Protein AF-A0A2V9W445-F1 (afdb_monomer)

Solvent-accessible surface area (backbone atoms only — not comparable to full-atom values): 14608 Å² total; per-residue (Å²): 136,84,85,83,54,73,77,79,64,72,64,87,77,70,96,71,78,57,80,87,70,54,84,76,67,83,60,53,68,67,52,54,54,48,39,56,50,40,59,76,66,44,42,48,64,52,43,38,64,71,45,45,88,70,55,69,93,84,70,80,79,91,68,85,51,52,40,39,53,54,45,48,50,49,51,17,61,78,71,69,37,89,44,54,58,53,35,26,50,52,42,68,74,27,71,52,49,25,55,59,41,70,49,59,92,91,53,83,71,64,49,35,65,54,55,53,49,53,58,70,59,50,56,70,66,59,54,49,50,54,52,51,49,54,51,47,55,35,41,78,69,60,70,49,72,93,82,67,89,78,72,79,72,80,68,93,67,73,98,72,72,101,78,72,88,77,89,79,94,74,90,71,56,73,67,57,52,56,50,53,54,62,74,65,66,75,72,81,80,78,72,85,54,76,69,60,58,56,58,48,69,76,64,77,67,80,82,82,82,81,83,87,85,88,90,84,92,83,82,85,88,134

pLDDT: mean 70.12, std 24.17, range [28.27, 97.38]

Sequence (222 aa):
MAMGTRKQREKQEDLWIAHVELASAPGHPFYQRLNELLEGERFDEFVETRCAKFYAEKNGRPSLTPGIYFRALLIGYFEGIGAERGIAWRLADSLALRHFVGIALDEYTPDHTTISRTRRLIDLDTHREVFGWVLGVLADRGLLKGQRIAIDATTLEANAAMRSIVRRDTGESYEEFLRWRKHRGLRRQRGKTWRGWIASARSGRRIRSGRAQRMAMRGSRR

Radius of gyration: 25.75 Å; Cα contacts (8 Å, |Δi|>4): 98; chains: 1; bounding box: 49×74×65 Å

Structure (mmCIF, N/CA/C/O backbone):
data_AF-A0A2V9W445-F1
#
_entry.id   AF-A0A2V9W445-F1
#
loop_
_atom_site.group_PDB
_atom_site.id
_atom_site.type_symbol
_atom_site.label_atom_id
_atom_site.label_alt_id
_atom_site.label_comp_id
_atom_site.label_asym_id
_atom_site.label_entity_id
_atom_site.label_seq_id
_atom_site.pdbx_PDB_ins_code
_atom_site.Cartn_x
_atom_site.Cartn_y
_atom_site.Cartn_z
_atom_site.occupancy
_atom_site.B_iso_or_equiv
_atom_site.auth_seq_id
_atom_site.auth_comp_id
_atom_site.auth_asym_id
_atom_site.auth_atom_id
_atom_site.pdbx_PDB_model_num
ATOM 1 N N . MET A 1 1 ? -30.844 10.095 25.790 1.00 53.06 1 MET A N 1
ATOM 2 C CA . MET A 1 1 ? -29.447 9.605 25.771 1.00 53.06 1 MET A CA 1
ATOM 3 C C . MET A 1 1 ? -28.648 10.378 26.809 1.00 53.06 1 MET A C 1
ATOM 5 O O . MET A 1 1 ? -28.786 11.593 26.846 1.00 53.06 1 MET A O 1
ATOM 9 N N . ALA A 1 2 ? -27.879 9.700 27.665 1.00 70.31 2 ALA A N 1
ATOM 10 C CA . ALA A 1 2 ? -27.009 10.354 28.646 1.00 70.31 2 ALA A CA 1
ATOM 11 C C . ALA A 1 2 ? -25.659 10.725 28.007 1.00 70.31 2 ALA A C 1
ATOM 13 O O . ALA A 1 2 ? -25.134 9.973 27.185 1.00 70.31 2 ALA A O 1
ATOM 14 N N . MET A 1 3 ? -25.101 11.880 28.373 1.00 75.94 3 MET A N 1
ATOM 15 C CA . MET A 1 3 ? -23.798 12.331 27.880 1.00 75.94 3 MET A CA 1
ATOM 16 C C . MET A 1 3 ? -22.680 11.590 28.626 1.00 75.94 3 MET A C 1
ATOM 18 O O . MET A 1 3 ? -22.533 11.751 29.835 1.00 75.94 3 MET A O 1
ATOM 22 N N . GLY A 1 4 ? -21.891 10.781 27.916 1.00 82.38 4 GLY A N 1
ATOM 23 C CA . GLY A 1 4 ? -20.693 10.160 28.485 1.00 82.38 4 GLY A CA 1
ATOM 24 C C . GLY A 1 4 ? -19.599 11.203 28.721 1.00 82.38 4 GLY A C 1
ATOM 25 O O . GLY A 1 4 ? -19.316 12.013 27.840 1.00 82.38 4 GLY A O 1
ATOM 26 N N . THR A 1 5 ? -18.973 11.192 29.897 1.00 84.81 5 THR A N 1
ATOM 27 C CA . THR A 1 5 ? -17.867 12.109 30.228 1.00 84.81 5 THR A CA 1
ATOM 28 C C . THR A 1 5 ? -16.507 11.438 30.017 1.00 84.81 5 THR A C 1
ATOM 30 O O . THR A 1 5 ? -16.387 10.217 30.102 1.00 84.81 5 THR A O 1
ATOM 33 N N . ARG A 1 6 ? -15.449 12.223 29.765 1.00 80.19 6 ARG A N 1
ATOM 34 C CA . ARG A 1 6 ? -14.083 11.689 29.585 1.00 80.19 6 ARG A CA 1
ATOM 35 C C . ARG A 1 6 ? -13.595 10.912 30.814 1.00 80.19 6 ARG A C 1
ATOM 37 O O . ARG A 1 6 ? -13.049 9.830 30.651 1.00 80.19 6 ARG A O 1
ATOM 44 N N . LYS A 1 7 ? -13.900 11.405 32.022 1.00 79.12 7 LYS A N 1
ATOM 45 C CA . LYS A 1 7 ? -13.592 10.722 33.292 1.00 79.12 7 LYS A CA 1
ATOM 46 C C . LYS A 1 7 ? -14.231 9.335 33.403 1.00 79.12 7 LYS A C 1
ATOM 48 O O . LYS A 1 7 ? -13.622 8.430 33.944 1.00 79.12 7 LYS A O 1
ATOM 53 N N . GLN A 1 8 ? -15.434 9.139 32.861 1.00 74.00 8 GLN A N 1
ATOM 54 C CA . GLN A 1 8 ? -16.092 7.824 32.857 1.00 74.00 8 GLN A CA 1
ATOM 55 C C . GLN A 1 8 ? -15.440 6.821 31.888 1.00 74.00 8 GLN A C 1
ATOM 57 O O . GLN A 1 8 ? -15.750 5.633 31.947 1.00 74.00 8 GLN A O 1
ATOM 62 N N . ARG A 1 9 ? -14.576 7.286 30.975 1.00 70.81 9 ARG A N 1
ATOM 63 C CA . ARG A 1 9 ? -13.861 6.451 29.999 1.00 70.81 9 ARG A CA 1
ATOM 64 C C . ARG A 1 9 ? -12.414 6.146 30.385 1.00 70.81 9 ARG A C 1
ATOM 66 O O . ARG A 1 9 ? -11.801 5.327 29.711 1.00 70.81 9 ARG A O 1
ATOM 73 N N . GLU A 1 10 ? -11.880 6.762 31.438 1.00 73.69 10 GLU A N 1
ATOM 74 C CA . GLU A 1 10 ? -10.575 6.409 32.011 1.00 73.69 10 GLU A CA 1
ATOM 75 C C . GLU A 1 10 ? -10.713 5.067 32.747 1.00 73.69 10 GLU A C 1
ATOM 77 O O . GLU A 1 10 ? -10.940 5.011 33.952 1.00 73.69 10 GLU A O 1
ATOM 82 N N . LYS A 1 11 ? -10.675 3.968 31.987 1.00 69.44 11 LYS A N 1
ATOM 83 C CA . LYS A 1 11 ? -10.581 2.606 32.517 1.00 69.44 11 LYS A CA 1
ATOM 84 C C . LYS A 1 11 ? -9.116 2.188 32.550 1.00 69.44 11 LYS A C 1
ATOM 86 O O . LYS A 1 11 ? -8.345 2.588 31.682 1.00 69.44 11 LYS A O 1
ATOM 91 N N . GLN A 1 12 ? -8.754 1.385 33.545 1.00 66.88 12 GLN A N 1
ATOM 92 C CA . GLN A 1 12 ? -7.477 0.681 33.546 1.00 66.88 12 GLN A CA 1
ATOM 93 C C . GLN A 1 12 ? -7.422 -0.213 32.301 1.00 66.88 12 GLN A C 1
ATOM 95 O O . GLN A 1 12 ? -8.376 -0.945 32.042 1.00 66.88 12 GLN A O 1
ATOM 100 N N . GLU A 1 13 ? -6.363 -0.084 31.505 1.00 71.12 13 GLU A N 1
ATOM 101 C CA . GLU A 1 13 ? -6.184 -0.892 30.300 1.00 71.12 13 GLU A CA 1
ATOM 102 C C . GLU A 1 13 ? -5.928 -2.348 30.704 1.00 71.12 13 GLU A C 1
ATOM 104 O O . GLU A 1 13 ? -5.103 -2.618 31.584 1.00 71.12 13 GLU A O 1
ATOM 109 N N . ASP A 1 14 ? -6.659 -3.278 30.090 1.00 75.06 14 ASP A N 1
ATOM 110 C CA . ASP A 1 14 ? -6.425 -4.703 30.290 1.00 75.06 14 ASP A CA 1
ATOM 111 C C . ASP A 1 14 ? -5.036 -5.070 29.758 1.00 75.06 14 ASP A C 1
ATOM 113 O O . ASP A 1 14 ? -4.621 -4.636 28.683 1.00 75.06 14 ASP A O 1
ATOM 117 N N . LEU A 1 15 ? -4.308 -5.892 30.517 1.00 78.56 15 LEU A N 1
ATOM 118 C CA . LEU A 1 15 ? -2.958 -6.334 30.149 1.00 78.56 15 LEU A CA 1
ATOM 119 C C . LEU A 1 15 ? -2.959 -7.200 28.873 1.00 78.56 15 LEU A C 1
ATOM 121 O O . LEU A 1 15 ? -1.947 -7.293 28.183 1.00 78.56 15 LEU A O 1
ATOM 125 N N . TRP A 1 16 ? -4.094 -7.836 28.575 1.00 78.31 16 TRP A N 1
ATOM 126 C CA . TRP A 1 16 ? -4.299 -8.719 27.434 1.00 78.31 16 TRP A CA 1
ATOM 127 C C . TRP A 1 16 ? -5.628 -8.388 26.764 1.00 78.31 16 TRP A C 1
ATOM 129 O O . TRP A 1 16 ? -6.653 -8.325 27.435 1.00 78.31 16 TRP A O 1
ATOM 139 N N . ILE A 1 17 ? -5.604 -8.215 25.443 1.00 77.81 17 ILE A N 1
ATOM 140 C CA . ILE A 1 17 ? -6.795 -8.039 24.606 1.00 77.81 17 ILE A CA 1
ATOM 141 C C . ILE A 1 17 ? -6.743 -9.129 23.541 1.00 77.81 17 ILE A C 1
ATOM 143 O O . ILE A 1 17 ? -5.770 -9.204 22.784 1.00 77.81 17 ILE A O 1
ATOM 147 N N . ALA A 1 18 ? -7.759 -9.989 23.472 1.00 81.38 18 ALA A N 1
ATOM 148 C CA . ALA A 1 18 ? -7.814 -10.981 22.407 1.00 81.38 18 ALA A CA 1
ATOM 149 C C . ALA A 1 18 ? -8.101 -10.291 21.064 1.00 81.38 18 ALA A C 1
ATOM 151 O O . ALA A 1 18 ? -8.880 -9.343 20.992 1.00 81.38 18 ALA A O 1
ATOM 152 N N . HIS A 1 19 ? -7.531 -10.793 19.964 1.00 72.31 19 HIS A N 1
ATOM 153 C CA . HIS A 1 19 ? -7.781 -10.223 18.629 1.00 72.31 19 HIS A CA 1
ATOM 154 C C . HIS A 1 19 ? -9.287 -10.123 18.304 1.00 72.31 19 HIS A C 1
ATOM 156 O O . HIS A 1 19 ? -9.723 -9.157 17.688 1.00 72.31 19 HIS A O 1
ATOM 162 N N . VAL A 1 20 ? -10.086 -11.096 18.755 1.00 74.19 20 VAL A N 1
ATOM 163 C CA . VAL A 1 20 ? -11.542 -11.139 18.537 1.00 74.19 20 VAL A CA 1
ATOM 164 C C . VAL A 1 20 ? -12.312 -10.097 19.356 1.00 74.19 20 VAL A C 1
ATOM 166 O O . VAL A 1 20 ? -13.463 -9.803 19.048 1.00 74.19 20 VAL A O 1
ATOM 169 N N . GLU A 1 21 ? -11.684 -9.537 20.389 1.00 76.50 21 GLU A N 1
ATOM 170 C CA . GLU A 1 21 ? -12.247 -8.498 21.256 1.00 76.50 21 GLU A CA 1
ATOM 171 C C . GLU A 1 21 ? -11.912 -7.089 20.750 1.00 76.50 21 GLU A C 1
ATOM 173 O O . GLU A 1 21 ? -12.496 -6.108 21.219 1.00 76.50 21 GLU A O 1
ATOM 178 N N . LEU A 1 22 ? -11.007 -6.963 19.768 1.00 73.94 22 LEU A N 1
ATOM 179 C CA . LEU A 1 22 ? -10.737 -5.685 19.122 1.00 73.94 22 LEU A CA 1
ATOM 180 C C . LEU A 1 22 ? -11.997 -5.204 18.410 1.00 73.94 22 LEU A C 1
ATOM 182 O O . LEU A 1 22 ? -12.531 -5.856 17.509 1.00 73.94 22 LEU A O 1
ATOM 186 N N . ALA A 1 23 ? -12.448 -4.016 18.811 1.00 67.38 23 ALA A N 1
ATOM 187 C CA . ALA A 1 23 ? -13.581 -3.351 18.198 1.00 67.38 23 ALA A CA 1
ATOM 188 C C . ALA A 1 23 ? -13.319 -3.175 16.696 1.00 67.38 23 ALA A C 1
ATOM 190 O O . ALA A 1 23 ? -12.557 -2.307 16.265 1.00 67.38 23 ALA A O 1
ATOM 191 N N . SER A 1 24 ? -13.974 -4.011 15.897 1.00 61.69 24 SER A N 1
ATOM 192 C CA . SER A 1 24 ? -13.926 -3.915 14.448 1.00 61.69 24 SER A CA 1
ATOM 193 C C . SER A 1 24 ? -14.830 -2.766 14.023 1.00 61.69 24 SER A C 1
ATOM 195 O O . SER A 1 24 ? -16.056 -2.876 14.031 1.00 61.69 24 SER A O 1
ATOM 197 N N . ALA A 1 25 ? -14.230 -1.627 13.684 1.00 63.31 25 ALA A N 1
ATOM 198 C CA . ALA A 1 25 ? -14.958 -0.584 12.980 1.00 63.31 25 ALA A CA 1
ATOM 199 C C . ALA A 1 25 ? -15.393 -1.130 11.607 1.00 63.31 25 ALA A C 1
ATOM 201 O O . ALA A 1 25 ? -14.626 -1.879 10.993 1.00 63.31 25 ALA A O 1
ATOM 202 N N . PRO A 1 26 ? -16.583 -0.764 11.094 1.00 66.62 26 PRO A N 1
ATOM 203 C CA . PRO A 1 26 ? -16.935 -1.079 9.717 1.00 66.62 26 PRO A CA 1
ATOM 204 C C . PRO A 1 26 ? -15.817 -0.553 8.814 1.00 66.62 26 PRO A C 1
ATOM 206 O O . PRO A 1 26 ? -15.481 0.635 8.857 1.00 66.62 26 PRO A O 1
ATOM 209 N N . GLY A 1 27 ? -15.175 -1.459 8.072 1.00 68.81 27 GLY A N 1
ATOM 210 C CA . GLY A 1 27 ? -14.066 -1.105 7.195 1.00 68.81 27 GLY A CA 1
ATOM 211 C C . GLY A 1 27 ? -14.488 -0.003 6.227 1.00 68.81 27 GLY A C 1
ATOM 212 O O . GLY A 1 27 ? -15.658 0.118 5.867 1.00 68.81 27 GLY A O 1
ATOM 213 N N . HIS A 1 28 ? -13.539 0.840 5.824 1.00 82.00 28 HIS A N 1
ATOM 214 C CA . HIS A 1 28 ? -13.854 1.965 4.952 1.00 82.00 28 HIS A CA 1
ATOM 215 C C . HIS A 1 28 ? -14.438 1.437 3.622 1.00 82.00 28 HIS A C 1
ATOM 217 O O . HIS A 1 28 ? -13.705 0.760 2.893 1.00 82.00 28 HIS A O 1
ATOM 223 N N . PRO A 1 29 ? -15.703 1.749 3.258 1.00 86.75 29 PRO A N 1
ATOM 224 C CA . PRO A 1 29 ? -16.405 1.060 2.168 1.00 86.75 29 PRO A CA 1
ATOM 225 C C . PRO A 1 29 ? -15.666 1.107 0.828 1.00 86.75 29 PRO A C 1
ATOM 227 O O . PRO A 1 29 ? -15.649 0.134 0.081 1.00 86.75 29 PRO A O 1
ATOM 230 N N . PHE A 1 30 ? -14.999 2.228 0.542 1.00 85.88 30 PHE A N 1
ATOM 231 C CA . PHE A 1 30 ? -14.164 2.367 -0.652 1.00 85.88 30 PHE A CA 1
ATOM 232 C C . PHE A 1 30 ? -12.985 1.384 -0.672 1.00 85.88 30 PHE A C 1
ATOM 234 O O . PHE A 1 30 ? -12.759 0.744 -1.691 1.00 85.88 30 PHE A O 1
ATOM 241 N N . TYR A 1 31 ? -12.255 1.231 0.439 1.00 86.81 31 TYR A N 1
ATOM 242 C CA . TYR A 1 31 ? -11.074 0.365 0.483 1.00 86.81 31 TYR A CA 1
ATOM 243 C C . TYR A 1 31 ? -11.450 -1.115 0.520 1.00 86.81 31 TYR A C 1
ATOM 245 O O . TYR A 1 31 ? -10.708 -1.924 -0.018 1.00 86.81 31 TYR A O 1
ATOM 253 N N . GLN A 1 32 ? -12.618 -1.467 1.066 1.00 87.88 32 GLN A N 1
ATOM 254 C CA . GLN A 1 32 ? -13.167 -2.822 0.943 1.00 87.88 32 GLN A CA 1
ATOM 255 C C . GLN A 1 32 ? -13.456 -3.170 -0.521 1.00 87.88 32 GLN A C 1
ATOM 257 O O . GLN A 1 32 ? -12.932 -4.151 -1.036 1.00 87.88 32 GLN A O 1
ATOM 262 N N . ARG A 1 33 ? -14.205 -2.311 -1.225 1.00 86.62 33 ARG A N 1
ATOM 263 C CA . ARG A 1 33 ? -14.509 -2.500 -2.653 1.00 86.62 33 ARG A CA 1
ATOM 264 C C . ARG A 1 33 ? -13.262 -2.497 -3.528 1.00 86.62 33 ARG A C 1
ATOM 266 O O . ARG A 1 33 ? -13.180 -3.260 -4.485 1.00 86.62 33 ARG A O 1
ATOM 273 N N . LEU A 1 34 ? -12.300 -1.632 -3.215 1.00 86.81 34 LEU A N 1
ATOM 274 C CA . LEU A 1 34 ? -11.021 -1.606 -3.910 1.00 86.81 34 LEU A CA 1
ATOM 275 C C . LEU A 1 34 ? -10.239 -2.896 -3.654 1.00 86.81 34 LEU A C 1
ATOM 277 O O . LEU A 1 34 ? -9.665 -3.427 -4.595 1.00 86.81 34 LEU A O 1
ATOM 281 N N . ASN A 1 35 ? -10.241 -3.415 -2.424 1.00 90.69 35 ASN A N 1
ATOM 282 C CA . ASN A 1 35 ? -9.571 -4.673 -2.116 1.00 90.69 35 ASN A CA 1
ATOM 283 C C . ASN A 1 35 ? -10.178 -5.844 -2.896 1.00 90.69 35 ASN A C 1
ATOM 285 O O . ASN A 1 35 ? -9.442 -6.537 -3.585 1.00 90.69 35 ASN A O 1
ATOM 289 N N . GLU A 1 36 ? -11.508 -5.988 -2.874 1.00 89.88 36 GLU A N 1
ATOM 290 C CA . GLU A 1 36 ? -12.238 -7.005 -3.652 1.00 89.88 36 GLU A CA 1
ATOM 291 C C . GLU A 1 36 ? -11.889 -6.938 -5.147 1.00 89.88 36 GLU A C 1
ATOM 293 O O . GLU A 1 36 ? -11.723 -7.961 -5.811 1.00 89.88 36 GLU A O 1
ATOM 298 N N . LEU A 1 37 ? -11.771 -5.722 -5.692 1.00 89.00 37 LEU A N 1
ATOM 299 C CA . LEU A 1 37 ? -11.385 -5.510 -7.082 1.00 89.00 37 LEU A CA 1
ATOM 300 C C . LEU A 1 37 ? -9.940 -5.949 -7.334 1.00 89.00 37 LEU A C 1
ATOM 302 O O . LEU A 1 37 ? -9.698 -6.684 -8.284 1.00 89.00 37 LEU A O 1
ATOM 306 N N . LEU A 1 38 ? -8.989 -5.514 -6.505 1.00 90.69 38 LEU A N 1
ATOM 307 C CA . LEU A 1 38 ? -7.573 -5.850 -6.680 1.00 90.69 38 LEU A CA 1
ATOM 308 C C . LEU A 1 38 ? -7.314 -7.351 -6.495 1.00 90.69 38 LEU A C 1
ATOM 310 O O . LEU A 1 38 ? -6.524 -7.924 -7.241 1.00 90.69 38 LEU A O 1
ATOM 314 N N . GLU A 1 39 ? -8.001 -7.995 -5.553 1.00 91.75 39 GLU A N 1
ATOM 315 C CA . GLU A 1 39 ? -7.957 -9.447 -5.355 1.00 91.75 39 GLU A CA 1
ATOM 316 C C . GLU A 1 39 ? -8.557 -10.194 -6.548 1.00 91.75 39 GLU A C 1
ATOM 318 O O . GLU A 1 39 ? -7.928 -11.108 -7.079 1.00 91.75 39 GLU A O 1
ATOM 323 N N . GLY A 1 40 ? -9.734 -9.772 -7.025 1.00 92.50 40 GLY A N 1
ATOM 324 C CA . GLY A 1 40 ? -10.386 -10.385 -8.184 1.00 92.50 40 GLY A CA 1
ATOM 325 C C . GLY A 1 40 ? -9.553 -10.304 -9.468 1.00 92.50 40 GLY A C 1
ATOM 326 O O . GLY A 1 40 ? -9.645 -11.187 -10.315 1.00 92.50 40 GLY A O 1
ATOM 327 N N . GLU A 1 41 ? -8.713 -9.278 -9.591 1.00 92.88 41 GLU A N 1
ATOM 328 C CA . GLU A 1 41 ? -7.797 -9.075 -10.720 1.00 92.88 41 GLU A CA 1
ATOM 329 C C . GLU A 1 41 ? -6.383 -9.624 -10.451 1.00 92.88 41 GLU A C 1
ATOM 331 O O . GLU A 1 41 ? -5.485 -9.444 -11.271 1.00 92.88 41 GLU A O 1
ATOM 336 N N . ARG A 1 42 ? -6.162 -10.300 -9.312 1.00 94.94 42 ARG A N 1
ATOM 337 C CA . ARG A 1 42 ? -4.871 -10.898 -8.919 1.00 94.94 42 ARG A CA 1
ATOM 338 C C . ARG A 1 42 ? -3.719 -9.882 -8.932 1.00 94.94 42 ARG A C 1
ATOM 340 O O . ARG A 1 42 ? -2.603 -10.175 -9.364 1.00 94.94 42 ARG A O 1
ATOM 347 N N . PHE A 1 43 ? -3.996 -8.670 -8.449 1.00 94.75 43 PHE A N 1
ATOM 348 C CA . PHE A 1 43 ? -3.063 -7.542 -8.487 1.00 94.75 43 PHE A CA 1
ATOM 349 C C . PHE A 1 43 ? -1.719 -7.849 -7.822 1.00 94.75 43 PHE A C 1
ATOM 351 O O . PHE A 1 43 ? -0.677 -7.530 -8.392 1.00 94.75 43 PHE A O 1
ATOM 358 N N . ASP A 1 44 ? -1.739 -8.462 -6.637 1.00 95.38 44 ASP A N 1
ATOM 359 C CA . ASP A 1 44 ? -0.524 -8.696 -5.852 1.00 95.38 44 ASP A CA 1
ATOM 360 C C . ASP A 1 44 ? 0.430 -9.653 -6.579 1.00 95.38 44 ASP A C 1
ATOM 362 O O . ASP A 1 44 ? 1.608 -9.351 -6.748 1.00 95.38 44 ASP A O 1
ATOM 366 N N . GLU A 1 45 ? -0.101 -10.734 -7.144 1.00 96.00 45 GLU A N 1
ATOM 367 C CA . GLU A 1 45 ? 0.673 -11.694 -7.935 1.00 96.00 45 GLU A CA 1
ATOM 368 C C . GLU A 1 45 ? 1.238 -11.064 -9.215 1.00 96.00 45 GLU A C 1
ATOM 370 O O . GLU A 1 45 ? 2.374 -11.341 -9.615 1.00 96.00 45 GLU A O 1
ATOM 375 N N . PHE A 1 46 ? 0.463 -10.183 -9.857 1.00 95.94 46 PHE A N 1
ATOM 376 C CA . PHE A 1 46 ? 0.921 -9.427 -11.015 1.00 95.94 46 PHE A CA 1
ATOM 377 C C . PHE A 1 46 ? 2.107 -8.523 -10.650 1.00 95.94 46 PHE A C 1
ATOM 379 O O . PHE A 1 46 ? 3.149 -8.594 -11.311 1.00 95.94 46 PHE A O 1
ATOM 386 N N . VAL A 1 47 ? 2.002 -7.709 -9.593 1.00 96.56 47 VAL A N 1
ATOM 387 C CA . VAL A 1 47 ? 3.103 -6.810 -9.206 1.00 96.56 47 VAL A CA 1
ATOM 388 C C . VAL A 1 47 ? 4.313 -7.574 -8.678 1.00 96.56 47 VAL A C 1
ATOM 390 O O . VAL A 1 47 ? 5.442 -7.194 -8.979 1.00 96.56 47 VAL A O 1
ATOM 393 N N . GLU A 1 48 ? 4.116 -8.675 -7.956 1.00 95.19 48 GLU A N 1
ATOM 394 C CA . GLU A 1 48 ? 5.200 -9.538 -7.480 1.00 95.19 48 GLU A CA 1
ATOM 395 C C . GLU A 1 48 ? 5.966 -10.166 -8.641 1.00 95.19 48 GLU A C 1
ATOM 397 O O . GLU A 1 48 ? 7.195 -10.094 -8.673 1.00 95.19 48 GLU A O 1
ATOM 402 N N . THR A 1 49 ? 5.256 -10.673 -9.653 1.00 96.25 49 THR A N 1
ATOM 403 C CA . THR A 1 49 ? 5.869 -11.221 -10.870 1.00 96.25 49 THR A CA 1
ATOM 404 C C . THR A 1 49 ? 6.716 -10.170 -11.589 1.00 96.25 49 THR A C 1
ATOM 406 O O . THR A 1 49 ? 7.848 -10.444 -11.990 1.00 96.25 49 THR A O 1
ATOM 409 N N . ARG A 1 50 ? 6.206 -8.939 -11.730 1.00 96.19 50 ARG A N 1
ATOM 410 C CA . ARG A 1 50 ? 6.939 -7.845 -12.395 1.00 96.19 50 ARG A CA 1
ATOM 411 C C . ARG A 1 50 ? 8.126 -7.346 -11.580 1.00 96.19 50 ARG A C 1
ATOM 413 O O . ARG A 1 50 ? 9.143 -6.946 -12.150 1.00 96.19 50 ARG A O 1
ATOM 420 N N . CYS A 1 51 ? 8.023 -7.395 -10.256 1.00 95.88 51 CYS A N 1
ATOM 421 C CA . CYS A 1 51 ? 9.068 -6.924 -9.362 1.00 95.88 51 CYS A CA 1
ATOM 422 C C . CYS A 1 51 ? 10.110 -7.983 -8.991 1.00 95.88 51 CYS A C 1
ATOM 424 O O . CYS A 1 51 ? 11.158 -7.596 -8.479 1.00 95.88 51 CYS A O 1
ATOM 426 N N . ALA A 1 52 ? 9.884 -9.270 -9.274 1.00 94.19 52 ALA A N 1
ATOM 427 C CA . ALA A 1 52 ? 10.768 -10.368 -8.874 1.00 94.19 52 ALA A CA 1
ATOM 428 C C . ALA A 1 52 ? 12.250 -10.104 -9.200 1.00 94.19 52 ALA A C 1
ATOM 430 O O . ALA A 1 52 ? 13.115 -10.305 -8.354 1.00 94.19 52 ALA A O 1
ATOM 431 N N . LYS A 1 53 ? 12.539 -9.530 -10.378 1.00 94.38 53 LYS A N 1
ATOM 432 C CA . LYS A 1 53 ? 13.903 -9.194 -10.831 1.00 94.38 53 LYS A CA 1
ATOM 433 C C . LYS A 1 53 ? 14.667 -8.199 -9.936 1.00 94.38 53 LYS A C 1
ATOM 435 O O . LYS A 1 53 ? 15.885 -8.108 -10.052 1.00 94.38 53 LYS A O 1
ATOM 440 N N . PHE A 1 54 ? 13.985 -7.431 -9.081 1.00 93.50 54 PHE A N 1
ATOM 441 C CA . PHE A 1 54 ? 14.625 -6.482 -8.157 1.00 93.50 54 PHE A CA 1
ATOM 442 C C . PHE A 1 54 ? 14.874 -7.060 -6.762 1.00 93.50 54 PHE A C 1
ATOM 444 O O . PHE A 1 54 ? 15.505 -6.408 -5.932 1.00 93.50 54 PHE A O 1
ATOM 451 N N . TYR A 1 55 ? 14.353 -8.251 -6.477 1.00 91.81 55 TYR A N 1
ATOM 452 C CA . TYR A 1 55 ? 14.421 -8.876 -5.165 1.00 91.81 55 TYR A CA 1
ATOM 453 C C . TYR A 1 55 ? 15.352 -10.090 -5.223 1.00 91.81 55 TYR A C 1
ATOM 455 O O . TYR A 1 55 ? 15.441 -10.783 -6.233 1.00 91.81 55 TYR A O 1
ATOM 463 N N . ALA A 1 56 ? 16.078 -10.343 -4.134 1.00 87.50 56 ALA A N 1
ATOM 464 C CA . ALA A 1 56 ? 16.882 -11.553 -4.005 1.00 87.50 56 ALA A CA 1
ATOM 465 C C . ALA A 1 56 ? 15.990 -12.720 -3.559 1.00 87.50 56 ALA A C 1
ATOM 467 O O . ALA A 1 56 ? 15.203 -12.562 -2.630 1.00 87.50 56 ALA A O 1
ATOM 468 N N . GLU A 1 57 ? 16.149 -13.898 -4.168 1.00 79.50 57 GLU A N 1
ATOM 469 C CA . GLU A 1 57 ? 15.276 -15.051 -3.893 1.00 79.50 57 GLU A CA 1
ATOM 470 C C . GLU A 1 57 ? 15.406 -15.612 -2.468 1.00 79.50 57 GLU A C 1
ATOM 472 O O . GLU A 1 57 ? 14.425 -16.092 -1.908 1.00 79.50 57 GLU A O 1
ATOM 477 N N . LYS A 1 58 ? 16.615 -15.614 -1.882 1.00 74.69 58 LYS A N 1
ATOM 478 C CA . LYS A 1 58 ? 16.890 -16.356 -0.630 1.00 74.69 58 LYS A CA 1
ATOM 479 C C . LYS A 1 58 ? 17.739 -15.632 0.413 1.00 74.69 58 LYS A C 1
ATOM 481 O O . LYS A 1 58 ? 17.906 -16.154 1.510 1.00 74.69 58 LYS A O 1
ATOM 486 N N . ASN A 1 59 ? 18.274 -14.450 0.110 1.00 72.69 59 ASN A N 1
ATOM 487 C CA . ASN A 1 59 ? 19.264 -13.802 0.973 1.00 72.69 59 ASN A CA 1
ATOM 488 C C . ASN A 1 59 ? 18.806 -12.412 1.427 1.00 72.69 59 ASN A C 1
ATOM 490 O O . ASN A 1 59 ? 18.538 -11.543 0.600 1.00 72.69 59 ASN A O 1
ATOM 494 N N . GLY A 1 60 ? 18.823 -12.182 2.743 1.00 69.12 60 GLY A N 1
ATOM 495 C CA . GLY A 1 60 ? 18.659 -10.862 3.356 1.00 69.12 60 GLY A CA 1
ATOM 496 C C . GLY A 1 60 ? 17.475 -10.744 4.317 1.00 69.12 60 GLY A C 1
ATOM 497 O O . GLY A 1 60 ? 16.710 -11.680 4.529 1.00 69.12 60 GLY A O 1
ATOM 498 N N . ARG A 1 61 ? 17.342 -9.558 4.923 1.00 73.00 61 ARG A N 1
ATOM 499 C CA . ARG A 1 61 ? 16.169 -9.191 5.728 1.00 73.00 61 ARG A CA 1
ATOM 500 C C . ARG A 1 61 ? 14.943 -9.100 4.808 1.00 73.00 61 ARG A C 1
ATOM 502 O O . ARG A 1 61 ? 15.074 -8.437 3.776 1.00 73.00 61 ARG A O 1
ATOM 509 N N . PRO A 1 62 ? 13.776 -9.655 5.194 1.00 78.88 62 PRO A N 1
ATOM 510 C CA . PRO A 1 62 ? 12.537 -9.474 4.445 1.00 78.88 62 PRO A CA 1
ATOM 511 C C . PRO A 1 62 ? 12.294 -7.991 4.150 1.00 78.88 62 PRO A C 1
ATOM 513 O O . PRO A 1 62 ? 12.245 -7.157 5.061 1.00 78.88 62 PRO A O 1
ATOM 516 N N . SER A 1 63 ? 12.242 -7.653 2.865 1.00 86.31 63 SER A N 1
ATOM 517 C CA . SER A 1 63 ? 11.912 -6.318 2.378 1.00 86.31 63 SER A CA 1
ATOM 518 C C . SER A 1 63 ? 10.399 -6.174 2.223 1.00 86.31 63 SER A C 1
ATOM 520 O O . SER A 1 63 ? 9.658 -7.153 2.241 1.00 86.31 63 SER A O 1
ATOM 522 N N . LEU A 1 64 ? 9.934 -4.933 2.075 1.00 91.75 64 LEU A N 1
ATOM 523 C CA . LEU A 1 64 ? 8.525 -4.659 1.807 1.00 91.75 64 LEU A CA 1
ATOM 524 C C . LEU A 1 64 ? 8.091 -5.354 0.514 1.00 91.75 64 LEU A C 1
ATOM 526 O O . LEU A 1 64 ? 8.731 -5.152 -0.527 1.00 91.75 64 LEU A O 1
ATOM 530 N N . THR A 1 65 ? 7.012 -6.134 0.578 1.00 93.56 65 THR A N 1
ATOM 531 C CA . THR A 1 65 ? 6.485 -6.824 -0.601 1.00 93.56 65 THR A CA 1
ATOM 532 C C . THR A 1 65 ? 5.995 -5.807 -1.641 1.00 93.56 65 THR A C 1
ATOM 534 O O . THR A 1 65 ? 5.509 -4.726 -1.275 1.00 93.56 65 THR A O 1
ATOM 537 N N . PRO A 1 66 ? 6.122 -6.111 -2.945 1.00 95.44 66 PRO A N 1
ATOM 538 C CA . PRO A 1 66 ? 5.606 -5.251 -4.008 1.00 95.44 66 PRO A CA 1
ATOM 539 C C . PRO A 1 66 ? 4.115 -4.919 -3.848 1.00 95.44 66 PRO A C 1
ATOM 541 O O . PRO A 1 66 ? 3.747 -3.755 -4.003 1.00 95.44 66 PRO A O 1
ATOM 544 N N . GLY A 1 67 ? 3.283 -5.895 -3.457 1.00 95.69 67 GLY A N 1
ATOM 545 C CA . GLY A 1 67 ? 1.852 -5.698 -3.187 1.00 95.69 67 GLY A CA 1
ATOM 546 C C . GLY A 1 67 ? 1.591 -4.613 -2.139 1.00 95.69 67 GLY A C 1
ATOM 547 O O . GLY A 1 67 ? 0.932 -3.611 -2.432 1.00 95.69 67 GLY A O 1
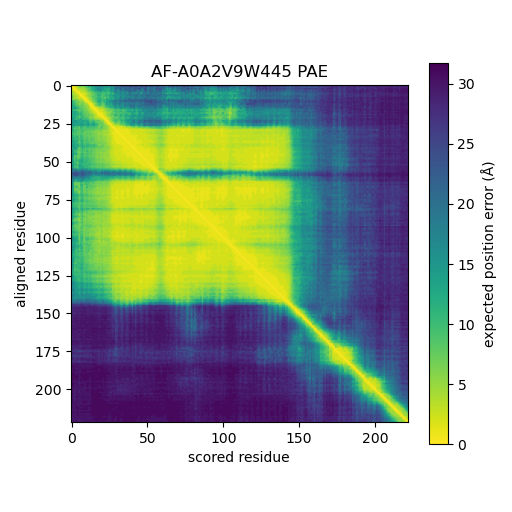ATOM 548 N N . ILE A 1 68 ? 2.203 -4.733 -0.950 1.00 96.44 68 ILE A N 1
ATOM 549 C CA . ILE A 1 68 ? 2.074 -3.728 0.123 1.00 96.44 68 ILE A CA 1
ATOM 550 C C . ILE A 1 68 ? 2.553 -2.356 -0.366 1.00 96.44 68 ILE A C 1
ATOM 552 O O . ILE A 1 68 ? 1.907 -1.336 -0.115 1.00 96.44 68 ILE A O 1
ATOM 556 N N . TYR A 1 69 ? 3.682 -2.311 -1.080 1.00 97.19 69 TYR A N 1
ATOM 557 C CA . TYR A 1 69 ? 4.252 -1.065 -1.583 1.00 97.19 69 TYR A CA 1
ATOM 558 C C . TYR A 1 69 ? 3.320 -0.343 -2.564 1.00 97.19 69 TYR A C 1
ATOM 560 O O . TYR A 1 69 ? 3.026 0.839 -2.367 1.00 97.19 69 TYR A O 1
ATOM 568 N N . PHE A 1 70 ? 2.827 -1.022 -3.602 1.00 96.31 70 PHE A N 1
ATOM 569 C CA . PHE A 1 70 ? 1.949 -0.380 -4.580 1.00 96.31 70 PHE A CA 1
ATOM 570 C C . PHE A 1 70 ? 0.587 -0.019 -3.981 1.00 96.31 70 PHE A C 1
ATOM 572 O O . PHE A 1 70 ? 0.075 1.063 -4.266 1.00 96.31 70 PHE A O 1
ATOM 579 N N . ARG A 1 71 ? 0.033 -0.838 -3.079 1.00 95.25 71 ARG A N 1
ATOM 580 C CA . ARG A 1 71 ? -1.194 -0.489 -2.341 1.00 95.25 71 ARG A CA 1
ATOM 581 C C . ARG A 1 71 ? -0.998 0.745 -1.456 1.00 95.25 71 ARG A C 1
ATOM 583 O O . ARG A 1 71 ? -1.871 1.610 -1.411 1.00 95.25 71 ARG A O 1
ATOM 590 N N . ALA A 1 72 ? 0.170 0.905 -0.833 1.00 96.06 72 ALA A N 1
ATOM 591 C CA . ALA A 1 72 ? 0.518 2.125 -0.104 1.00 96.06 72 ALA A CA 1
ATOM 592 C C . ALA A 1 72 ? 0.578 3.362 -1.022 1.00 96.06 72 ALA A C 1
ATOM 594 O O . ALA A 1 72 ? 0.145 4.447 -0.628 1.00 96.06 72 ALA A O 1
ATOM 595 N N . LEU A 1 73 ? 1.060 3.216 -2.262 1.00 94.31 73 LEU A N 1
ATOM 596 C CA . LEU A 1 73 ? 1.005 4.295 -3.254 1.00 94.31 73 LEU A CA 1
ATOM 597 C C . LEU A 1 73 ? -0.430 4.623 -3.682 1.00 94.31 73 LEU A C 1
ATOM 599 O O . LEU A 1 73 ? -0.738 5.800 -3.856 1.00 94.31 73 LEU A O 1
ATOM 603 N N . LEU A 1 74 ? -1.305 3.621 -3.816 1.00 91.56 74 LEU A N 1
ATOM 604 C CA . LEU A 1 74 ? -2.725 3.836 -4.108 1.00 91.56 74 LEU A CA 1
ATOM 605 C C . LEU A 1 74 ? -3.406 4.642 -2.998 1.00 91.56 74 LEU A C 1
ATOM 607 O O . LEU A 1 74 ? -4.124 5.589 -3.303 1.00 91.56 74 LEU A O 1
ATOM 611 N N . ILE A 1 75 ? -3.123 4.346 -1.725 1.00 92.38 75 ILE A N 1
ATOM 612 C CA . ILE A 1 75 ? -3.584 5.173 -0.595 1.00 92.38 75 ILE A CA 1
ATOM 613 C C . ILE A 1 75 ? -3.092 6.612 -0.761 1.00 92.38 75 ILE A C 1
ATOM 615 O O . ILE A 1 75 ? -3.877 7.554 -0.677 1.00 92.38 75 ILE A O 1
ATOM 619 N N . GLY A 1 76 ? -1.796 6.786 -1.040 1.00 91.38 76 GLY A N 1
ATOM 620 C CA . GLY A 1 76 ? -1.218 8.106 -1.279 1.00 91.38 76 GLY A CA 1
ATOM 621 C C . GLY A 1 76 ? -1.923 8.865 -2.402 1.00 91.38 76 GLY A C 1
ATOM 622 O O . GLY A 1 76 ? -2.204 10.053 -2.269 1.00 91.38 76 GLY A O 1
ATOM 623 N N . TYR A 1 77 ? -2.273 8.171 -3.483 1.00 87.19 77 TYR A N 1
ATOM 624 C CA . TYR A 1 77 ? -3.006 8.740 -4.606 1.00 87.19 77 TYR A CA 1
ATOM 625 C C . TYR A 1 77 ? -4.444 9.128 -4.231 1.00 87.19 77 TYR A C 1
ATOM 627 O O . TYR A 1 77 ? -4.831 10.280 -4.421 1.00 87.19 77 TYR A O 1
ATOM 635 N N . PHE A 1 78 ? -5.225 8.205 -3.663 1.00 84.69 78 PHE A N 1
ATOM 636 C CA . PHE A 1 78 ? -6.642 8.432 -3.356 1.00 84.69 78 PHE A CA 1
ATOM 637 C C . PHE A 1 78 ? -6.868 9.454 -2.241 1.00 84.69 78 PHE A C 1
ATOM 639 O O . PHE A 1 78 ? -7.876 10.156 -2.254 1.00 84.69 78 PHE A O 1
ATOM 646 N N . GLU A 1 79 ? -5.928 9.578 -1.305 1.00 88.06 79 GLU A N 1
ATOM 647 C CA . GLU A 1 79 ? -6.015 10.542 -0.203 1.00 88.06 79 GLU A CA 1
ATOM 648 C C . GLU A 1 79 ? -5.225 11.835 -0.457 1.00 88.06 79 GLU A C 1
ATOM 650 O O . GLU A 1 79 ? -5.184 12.717 0.401 1.00 88.06 79 GLU A O 1
ATOM 655 N N . GLY A 1 80 ? -4.594 11.978 -1.629 1.00 86.50 80 GLY A N 1
ATOM 656 C CA . GLY A 1 80 ? -3.818 13.171 -1.980 1.00 86.50 80 GLY A CA 1
ATOM 657 C C . GLY A 1 80 ? -2.551 13.362 -1.135 1.00 86.50 80 GLY A C 1
ATOM 658 O O . GLY A 1 80 ? -2.090 14.488 -0.934 1.00 86.50 80 GLY A O 1
ATOM 659 N N . ILE A 1 81 ? -1.972 12.273 -0.629 1.00 90.81 81 ILE A N 1
ATOM 660 C CA . ILE A 1 81 ? -0.766 12.266 0.199 1.00 90.81 81 ILE A CA 1
ATOM 661 C C . ILE A 1 81 ? 0.459 12.020 -0.687 1.00 90.81 81 ILE A C 1
ATOM 663 O O . ILE A 1 81 ? 0.834 10.889 -0.988 1.00 90.81 81 ILE A O 1
ATOM 667 N N . GLY A 1 82 ? 1.135 13.104 -1.067 1.00 85.00 82 GLY A N 1
ATOM 668 C CA . GLY A 1 82 ? 2.325 13.037 -1.925 1.00 85.00 82 GLY A CA 1
ATOM 669 C C . GLY A 1 82 ? 3.631 12.655 -1.215 1.00 85.00 82 GLY A C 1
ATOM 670 O O . GLY A 1 82 ? 4.638 12.431 -1.882 1.00 85.00 82 GLY A O 1
ATOM 671 N N . ALA A 1 83 ? 3.647 12.610 0.120 1.00 90.00 83 ALA A N 1
ATOM 672 C CA . ALA A 1 83 ? 4.850 12.333 0.904 1.00 90.00 83 ALA A CA 1
ATOM 673 C C . ALA A 1 83 ? 4.806 10.931 1.522 1.00 90.00 83 ALA A C 1
ATOM 675 O O . ALA A 1 83 ? 3.839 10.573 2.188 1.00 90.00 83 ALA A O 1
ATOM 676 N N . GLU A 1 84 ? 5.900 10.174 1.420 1.00 94.38 84 GLU A N 1
ATOM 677 C CA . GLU A 1 84 ? 6.019 8.826 2.000 1.00 94.38 84 GLU A CA 1
ATOM 678 C C . GLU A 1 84 ? 5.856 8.834 3.515 1.00 94.38 84 GLU A C 1
ATOM 680 O O . GLU A 1 84 ? 5.338 7.883 4.086 1.00 94.38 84 GLU A O 1
ATOM 685 N N . ARG A 1 85 ? 6.272 9.923 4.173 1.00 96.75 85 ARG A N 1
ATOM 686 C CA . ARG A 1 85 ? 6.018 10.131 5.605 1.00 96.75 85 ARG A CA 1
ATOM 687 C C . ARG A 1 85 ? 4.534 10.205 5.913 1.00 96.75 85 ARG A C 1
ATOM 689 O O . ARG A 1 85 ? 4.101 9.584 6.873 1.00 96.75 85 ARG A O 1
ATOM 696 N N . GLY A 1 86 ? 3.777 10.923 5.085 1.00 96.81 86 GLY A N 1
ATOM 697 C CA . GLY A 1 86 ? 2.329 10.992 5.221 1.00 96.81 86 GLY A CA 1
ATOM 698 C C . GLY A 1 86 ? 1.686 9.625 5.006 1.00 96.81 86 GLY A C 1
ATOM 699 O O . GLY A 1 86 ? 0.850 9.229 5.805 1.00 96.81 86 GLY A O 1
ATOM 700 N N . ILE A 1 87 ? 2.126 8.872 3.991 1.00 96.44 87 ILE A N 1
ATOM 701 C CA . ILE A 1 87 ? 1.612 7.519 3.719 1.00 96.44 87 ILE A CA 1
ATOM 702 C C . ILE A 1 87 ? 1.910 6.581 4.897 1.00 96.44 87 ILE A C 1
ATOM 704 O O . ILE A 1 87 ? 1.008 5.905 5.380 1.00 96.44 87 ILE A O 1
ATOM 708 N N . ALA A 1 88 ? 3.147 6.574 5.404 1.00 97.38 88 ALA A N 1
ATOM 709 C CA . ALA A 1 88 ? 3.538 5.745 6.544 1.00 97.38 88 ALA A CA 1
ATOM 710 C C . ALA A 1 88 ? 2.728 6.080 7.808 1.00 97.38 88 ALA A C 1
ATOM 712 O O . ALA A 1 88 ? 2.245 5.181 8.491 1.00 97.38 88 ALA A O 1
ATOM 713 N N . TRP A 1 89 ? 2.531 7.372 8.093 1.00 97.06 89 TRP A N 1
ATOM 714 C CA . TRP A 1 89 ? 1.683 7.817 9.203 1.00 97.06 89 TRP A CA 1
ATOM 715 C C . TRP A 1 89 ? 0.242 7.364 9.020 1.00 97.06 89 TRP A C 1
ATOM 717 O O . TRP A 1 89 ? -0.367 6.841 9.946 1.00 97.06 89 TRP A O 1
ATOM 727 N N . ARG A 1 90 ? -0.288 7.518 7.808 1.00 94.94 90 ARG A N 1
ATOM 728 C CA . ARG A 1 90 ? -1.666 7.167 7.494 1.00 94.94 90 ARG A CA 1
ATOM 729 C C . ARG A 1 90 ? -1.926 5.662 7.602 1.00 94.94 90 ARG A C 1
ATOM 731 O O . ARG A 1 90 ? -2.973 5.268 8.107 1.00 94.94 90 ARG A O 1
ATOM 738 N N . LEU A 1 91 ? -0.959 4.834 7.199 1.00 94.31 91 LEU A N 1
ATOM 739 C CA . LEU A 1 91 ? -0.977 3.384 7.411 1.00 94.31 91 LEU A CA 1
ATOM 740 C C . LEU A 1 91 ? -0.936 3.016 8.897 1.00 94.31 91 LEU A C 1
ATOM 742 O O . LEU A 1 91 ? -1.676 2.136 9.325 1.00 94.31 91 LEU A O 1
ATOM 746 N N . ALA A 1 92 ? -0.085 3.679 9.683 1.00 93.88 92 ALA A N 1
ATOM 747 C CA . ALA A 1 92 ? 0.023 3.428 11.120 1.00 93.88 92 ALA A CA 1
ATOM 748 C C . ALA A 1 92 ? -1.250 3.820 11.893 1.00 93.88 92 ALA A C 1
ATOM 750 O O . ALA A 1 92 ? -1.591 3.168 12.875 1.00 93.88 92 ALA A O 1
ATOM 751 N N . ASP A 1 93 ? -1.960 4.850 11.431 1.00 92.56 93 ASP A N 1
ATOM 752 C CA . ASP A 1 93 ? -3.143 5.419 12.086 1.00 92.56 93 ASP A CA 1
ATOM 753 C C . ASP A 1 93 ? -4.441 4.627 11.832 1.00 92.56 93 ASP A C 1
ATOM 755 O O . ASP A 1 93 ? -5.421 4.777 12.558 1.00 92.56 93 ASP A O 1
ATOM 759 N N . SER A 1 94 ? -4.492 3.765 10.808 1.00 90.69 94 SER A N 1
ATOM 760 C CA . SER A 1 94 ? -5.760 3.190 10.344 1.00 90.69 94 SER A CA 1
ATOM 761 C C . SER A 1 94 ? -5.751 1.683 10.167 1.00 90.69 94 SER A C 1
ATOM 763 O O . SER A 1 94 ? -5.184 1.152 9.215 1.00 90.69 94 SER A O 1
ATOM 765 N N . LEU A 1 95 ? -6.517 1.001 11.022 1.00 89.25 95 LEU A N 1
ATOM 766 C CA . LEU A 1 95 ? -6.741 -0.445 10.930 1.00 89.25 95 LEU A CA 1
ATOM 767 C C . LEU A 1 95 ? -7.361 -0.863 9.589 1.00 89.25 95 LEU A C 1
ATOM 769 O O . LEU A 1 95 ? -6.962 -1.874 9.020 1.00 89.25 95 LEU A O 1
ATOM 773 N N . ALA A 1 96 ? -8.278 -0.059 9.040 1.00 89.38 96 ALA A N 1
ATOM 774 C CA . ALA A 1 96 ? -8.872 -0.327 7.730 1.00 89.38 96 ALA A CA 1
ATOM 775 C C . ALA A 1 96 ? -7.824 -0.304 6.605 1.00 89.38 96 ALA A C 1
ATOM 777 O O . ALA A 1 96 ? -7.888 -1.119 5.688 1.00 89.38 96 ALA A O 1
ATOM 778 N N . LEU A 1 97 ? -6.845 0.603 6.685 1.00 92.50 97 LEU A N 1
ATOM 779 C CA . LEU A 1 97 ? -5.764 0.661 5.706 1.00 92.50 97 LEU A CA 1
ATOM 780 C C . LEU A 1 97 ? -4.748 -0.457 5.901 1.00 92.50 97 LEU A C 1
ATOM 782 O O . LEU A 1 97 ? -4.287 -1.002 4.906 1.00 92.50 97 LEU A O 1
ATOM 786 N N . ARG A 1 98 ? -4.439 -0.833 7.151 1.00 92.69 98 ARG A N 1
ATOM 787 C CA . ARG A 1 98 ? -3.609 -2.012 7.451 1.00 92.69 98 ARG A CA 1
ATOM 788 C C . ARG A 1 98 ? -4.201 -3.267 6.825 1.00 92.69 98 ARG A C 1
ATOM 790 O O . ARG A 1 98 ? -3.491 -3.977 6.126 1.00 92.69 98 ARG A O 1
ATOM 797 N N . HIS A 1 99 ? -5.509 -3.465 6.987 1.00 90.88 99 HIS A N 1
ATOM 798 C CA . HIS A 1 99 ? -6.225 -4.557 6.339 1.00 90.88 99 HIS A CA 1
ATOM 799 C C . HIS A 1 99 ? -6.154 -4.463 4.807 1.00 90.88 99 HIS A C 1
ATOM 801 O O . HIS A 1 99 ? -5.796 -5.437 4.160 1.00 90.88 99 HIS A O 1
ATOM 807 N N . PHE A 1 100 ? -6.402 -3.282 4.227 1.00 92.62 100 PHE A N 1
ATOM 808 C CA . PHE A 1 100 ? -6.332 -3.068 2.774 1.00 92.62 100 PHE A CA 1
ATOM 809 C C . PHE A 1 100 ? -4.957 -3.376 2.160 1.00 92.62 100 PHE A C 1
ATOM 811 O O . PHE A 1 100 ? -4.879 -3.836 1.019 1.00 92.62 100 PHE A O 1
ATOM 818 N N . VAL A 1 101 ? -3.868 -3.093 2.881 1.00 94.12 101 VAL A N 1
ATOM 819 C CA . VAL A 1 101 ? -2.514 -3.421 2.415 1.00 94.12 101 VAL A CA 1
ATOM 820 C C . VAL A 1 101 ? -2.066 -4.832 2.797 1.00 94.12 101 VAL A C 1
ATOM 822 O O . VAL A 1 101 ? -1.000 -5.232 2.356 1.00 94.12 101 VAL A O 1
ATOM 825 N N . GLY A 1 102 ? -2.846 -5.579 3.583 1.00 91.94 102 GLY A N 1
ATOM 826 C CA . GLY A 1 102 ? -2.511 -6.944 3.999 1.00 91.94 102 GLY A CA 1
ATOM 827 C C . GLY A 1 102 ? -1.512 -7.039 5.158 1.00 91.94 102 GLY A C 1
ATOM 828 O O . GLY A 1 102 ? -0.773 -8.010 5.235 1.00 91.94 102 GLY A O 1
ATOM 829 N N . ILE A 1 103 ? -1.462 -6.042 6.049 1.00 92.25 103 ILE A N 1
ATOM 830 C CA . ILE A 1 103 ? -0.605 -6.056 7.248 1.00 92.25 103 ILE A CA 1
ATOM 831 C C . ILE A 1 103 ? -1.428 -6.503 8.458 1.00 92.25 103 ILE A C 1
ATOM 833 O O . ILE A 1 103 ? -2.426 -5.858 8.804 1.00 92.25 103 ILE A O 1
ATOM 837 N N . ALA A 1 104 ? -0.984 -7.569 9.130 1.00 88.88 104 ALA A N 1
ATOM 838 C CA . ALA A 1 104 ? -1.622 -8.083 10.340 1.00 88.88 104 ALA A CA 1
ATOM 839 C C . ALA A 1 104 ? -1.532 -7.087 11.512 1.00 88.88 104 ALA A C 1
ATOM 841 O O . ALA A 1 104 ? -0.771 -6.119 11.479 1.00 88.88 104 ALA A O 1
ATOM 842 N N . LEU A 1 105 ? -2.342 -7.274 12.555 1.00 86.44 105 LEU A N 1
ATOM 843 C CA . LEU A 1 105 ? -2.432 -6.330 13.684 1.00 86.44 105 LEU A CA 1
ATOM 844 C C . LEU A 1 105 ? -1.190 -6.342 14.586 1.00 86.44 105 LEU A C 1
ATOM 846 O O . LEU A 1 105 ? -0.848 -5.317 15.175 1.00 86.44 105 LEU A O 1
ATOM 850 N N . ASP A 1 106 ? -0.513 -7.480 14.655 1.00 87.69 106 ASP A N 1
ATOM 851 C CA . ASP A 1 106 ? 0.721 -7.737 15.395 1.00 87.69 106 ASP A CA 1
ATOM 852 C C . ASP A 1 106 ? 1.994 -7.416 14.591 1.00 87.69 106 ASP A C 1
ATOM 854 O O . ASP A 1 106 ? 3.094 -7.397 15.142 1.00 87.69 106 ASP A O 1
ATOM 858 N N . GLU A 1 107 ? 1.857 -7.090 13.306 1.00 90.19 107 GLU A N 1
ATOM 859 C CA . GLU A 1 107 ? 2.965 -6.668 12.454 1.00 90.19 107 GLU A CA 1
ATOM 860 C C . GLU A 1 107 ? 3.219 -5.153 12.521 1.00 90.19 107 GLU A C 1
ATOM 862 O O . GLU A 1 107 ? 2.330 -4.340 12.788 1.00 90.19 107 GLU A O 1
ATOM 867 N N . TYR A 1 108 ? 4.452 -4.730 12.238 1.00 91.19 108 TYR A N 1
ATOM 868 C CA . TYR A 1 108 ? 4.773 -3.308 12.105 1.00 91.19 108 TYR A CA 1
ATOM 869 C C . TYR A 1 108 ? 4.401 -2.790 10.714 1.00 91.19 108 TYR A C 1
ATOM 871 O O . TYR A 1 108 ? 4.723 -3.408 9.701 1.00 91.19 108 TYR A O 1
ATOM 879 N N . THR A 1 109 ? 3.794 -1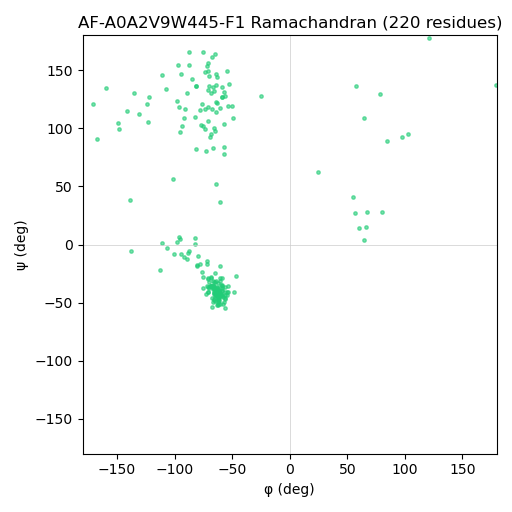.603 10.646 1.00 94.50 109 THR A N 1
ATOM 880 C CA . THR A 1 109 ? 3.600 -0.911 9.366 1.00 94.50 109 THR A CA 1
ATOM 881 C C . THR A 1 109 ? 4.934 -0.389 8.816 1.00 94.50 109 THR A C 1
ATOM 883 O O . THR A 1 109 ? 5.839 -0.051 9.588 1.00 94.50 109 THR A O 1
ATOM 886 N N . PRO A 1 110 ? 5.100 -0.307 7.481 1.00 94.81 110 PRO A N 1
ATOM 887 C CA . PRO A 1 110 ? 6.333 0.186 6.888 1.00 94.81 110 PRO A CA 1
ATOM 888 C C . PRO A 1 110 ? 6.542 1.661 7.222 1.00 94.81 110 PRO A C 1
ATOM 890 O O . PRO A 1 110 ? 5.662 2.504 7.032 1.00 94.81 110 PRO A O 1
ATOM 893 N N . ASP A 1 111 ? 7.751 1.991 7.659 1.00 95.44 111 ASP A N 1
ATOM 894 C CA . ASP A 1 111 ? 8.145 3.375 7.840 1.00 95.44 111 ASP A CA 1
ATOM 895 C C . ASP A 1 111 ? 8.441 4.052 6.489 1.00 95.44 111 ASP A C 1
ATOM 897 O O . ASP A 1 111 ? 8.631 3.427 5.439 1.00 95.44 111 ASP A O 1
ATOM 901 N N . HIS A 1 112 ? 8.521 5.381 6.509 1.00 95.00 112 HIS A N 1
ATOM 902 C CA . HIS A 1 112 ? 8.803 6.161 5.305 1.00 95.00 112 HIS A CA 1
ATOM 903 C C . HIS A 1 112 ? 10.141 5.801 4.642 1.00 95.00 112 HIS A C 1
ATOM 905 O O . HIS A 1 112 ? 10.279 5.958 3.427 1.00 95.00 112 HIS A O 1
ATOM 911 N N . THR A 1 113 ? 11.133 5.336 5.415 1.00 96.19 113 THR A N 1
ATOM 912 C CA . THR A 1 113 ? 12.429 4.936 4.860 1.00 96.19 113 THR A CA 1
ATOM 913 C C . THR A 1 113 ? 12.302 3.642 4.069 1.00 96.19 113 THR A C 1
ATOM 915 O O . THR A 1 113 ? 12.831 3.570 2.961 1.00 96.19 113 THR A O 1
ATOM 918 N N . THR A 1 114 ? 11.526 2.677 4.562 1.00 95.50 114 THR A N 1
ATOM 919 C CA . THR A 1 114 ? 11.200 1.431 3.866 1.00 95.50 114 THR A CA 1
ATOM 920 C C . THR A 1 114 ? 10.479 1.718 2.553 1.00 95.50 114 THR A C 1
ATOM 922 O O . THR A 1 114 ? 10.962 1.302 1.503 1.00 95.50 114 THR A O 1
ATOM 925 N N . ILE A 1 115 ? 9.416 2.533 2.571 1.00 95.94 115 ILE A N 1
ATOM 926 C CA . ILE A 1 115 ? 8.686 2.932 1.350 1.00 95.94 115 ILE A CA 1
ATOM 927 C C . ILE A 1 115 ? 9.631 3.620 0.350 1.00 95.94 115 ILE A C 1
ATOM 929 O O . ILE A 1 115 ? 9.639 3.315 -0.843 1.00 95.94 115 ILE A O 1
ATOM 933 N N . SER A 1 116 ? 10.471 4.538 0.833 1.00 94.88 116 SER A N 1
ATOM 934 C CA . SER A 1 116 ? 11.418 5.277 -0.004 1.00 94.88 116 SER A CA 1
ATOM 935 C C . SER A 1 116 ? 12.514 4.379 -0.592 1.00 94.88 116 SER A C 1
ATOM 937 O O . SER A 1 116 ? 12.944 4.594 -1.725 1.00 94.88 116 SER A O 1
ATOM 939 N N . ARG A 1 117 ? 12.985 3.371 0.152 1.00 94.75 117 ARG A N 1
ATOM 940 C CA . ARG A 1 117 ? 13.957 2.381 -0.332 1.00 94.75 117 ARG A CA 1
ATOM 941 C C . ARG A 1 117 ? 13.345 1.486 -1.401 1.00 94.75 117 ARG A C 1
ATOM 943 O O . ARG A 1 117 ? 13.966 1.339 -2.448 1.00 94.75 117 ARG A O 1
ATOM 950 N N . THR A 1 118 ? 12.133 0.976 -1.189 1.00 95.25 118 THR A N 1
ATOM 951 C CA . THR A 1 118 ? 11.426 0.162 -2.188 1.00 95.25 118 THR A CA 1
ATOM 952 C C . THR A 1 118 ? 11.167 0.945 -3.474 1.00 95.25 118 THR A C 1
ATOM 954 O O . THR A 1 118 ? 11.426 0.431 -4.558 1.00 95.25 118 THR A O 1
ATOM 957 N N . ARG A 1 119 ? 10.804 2.235 -3.384 1.00 93.88 119 ARG A N 1
ATOM 958 C CA . ARG A 1 119 ? 10.680 3.090 -4.579 1.00 93.88 119 ARG A CA 1
ATOM 959 C C . ARG A 1 119 ? 11.970 3.194 -5.388 1.00 93.88 119 ARG A C 1
ATOM 961 O O . ARG A 1 119 ? 11.911 3.254 -6.607 1.00 93.88 119 ARG A O 1
ATOM 968 N N . ARG A 1 120 ? 13.126 3.275 -4.722 1.00 94.25 120 ARG A N 1
ATOM 969 C CA . ARG A 1 120 ? 14.433 3.350 -5.401 1.00 94.25 120 ARG A CA 1
ATOM 970 C C . ARG A 1 120 ? 14.890 2.001 -5.955 1.00 94.25 120 ARG A C 1
ATOM 972 O O . ARG A 1 120 ? 15.729 1.988 -6.846 1.00 94.25 120 ARG A O 1
ATOM 979 N N . LEU A 1 121 ? 14.388 0.906 -5.389 1.00 94.88 121 LEU A N 1
ATOM 980 C CA . LEU A 1 121 ? 14.717 -0.455 -5.795 1.00 94.88 121 LEU A CA 1
ATOM 981 C C . LEU A 1 121 ? 14.072 -0.816 -7.141 1.00 94.88 121 LEU A C 1
ATOM 983 O O . LEU A 1 121 ? 14.724 -1.417 -7.987 1.00 94.88 121 LEU A O 1
ATOM 987 N N . ILE A 1 122 ? 12.806 -0.441 -7.327 1.00 95.12 122 ILE A N 1
ATOM 988 C CA . ILE A 1 122 ? 12.007 -0.774 -8.511 1.00 95.12 122 ILE A CA 1
ATOM 989 C C . ILE A 1 122 ? 12.199 0.307 -9.585 1.00 95.12 122 ILE A C 1
ATOM 991 O O . ILE A 1 122 ? 12.065 1.500 -9.303 1.00 95.12 122 ILE A O 1
ATOM 995 N N . ASP A 1 123 ? 12.487 -0.094 -10.826 1.00 94.62 123 ASP A N 1
ATOM 996 C CA . ASP A 1 123 ? 12.689 0.850 -11.933 1.00 94.62 123 ASP A CA 1
ATOM 997 C C . ASP A 1 123 ? 11.400 1.604 -12.327 1.00 94.62 123 ASP A C 1
ATOM 999 O O . ASP A 1 123 ? 10.270 1.232 -11.987 1.00 94.62 123 ASP A O 1
ATOM 1003 N N . LEU A 1 124 ? 11.569 2.726 -13.030 1.00 92.00 124 LEU A N 1
ATOM 1004 C CA . LEU A 1 124 ? 10.446 3.573 -13.440 1.00 92.00 124 LEU A CA 1
ATOM 1005 C C . LEU A 1 124 ? 9.512 2.863 -14.430 1.00 92.00 124 LEU A C 1
ATOM 1007 O O . LEU A 1 124 ? 8.309 3.119 -14.419 1.00 92.00 124 LEU A O 1
ATOM 1011 N N . ASP A 1 125 ? 10.046 1.990 -15.280 1.00 93.00 125 ASP A N 1
ATOM 1012 C CA . ASP A 1 125 ? 9.253 1.306 -16.299 1.00 93.00 125 ASP A CA 1
ATOM 1013 C C . ASP A 1 125 ? 8.331 0.253 -15.680 1.00 93.00 125 ASP A C 1
ATOM 1015 O O . ASP A 1 125 ? 7.171 0.168 -16.069 1.00 93.00 125 ASP A O 1
ATOM 1019 N N . THR A 1 126 ? 8.766 -0.428 -14.619 1.00 94.94 126 THR A N 1
ATOM 1020 C CA . THR A 1 126 ? 7.912 -1.320 -13.824 1.00 94.94 126 THR A CA 1
ATOM 1021 C C . THR A 1 126 ? 6.808 -0.529 -13.127 1.00 94.94 126 THR A C 1
ATOM 1023 O O . THR A 1 126 ? 5.653 -0.940 -13.138 1.00 94.94 126 THR A O 1
ATOM 1026 N N . HIS A 1 127 ? 7.108 0.655 -12.577 1.00 91.88 127 HIS A N 1
ATOM 1027 C CA . HIS A 1 127 ? 6.058 1.519 -12.020 1.00 91.88 127 HIS A CA 1
ATOM 1028 C C . HIS A 1 127 ? 5.025 1.932 -13.081 1.00 91.88 127 HIS A C 1
ATOM 1030 O O . HIS A 1 127 ? 3.828 1.951 -12.799 1.00 91.88 127 HIS A O 1
ATOM 1036 N N . ARG A 1 128 ? 5.475 2.267 -14.298 1.00 87.94 128 ARG A N 1
ATOM 1037 C CA . ARG A 1 128 ? 4.593 2.619 -15.421 1.00 87.94 128 ARG A CA 1
ATOM 1038 C C . ARG A 1 128 ? 3.747 1.441 -15.874 1.00 87.94 128 ARG A C 1
ATOM 1040 O O . ARG A 1 128 ? 2.569 1.634 -16.143 1.00 87.94 128 ARG A O 1
ATOM 1047 N N . GLU A 1 129 ? 4.333 0.253 -15.947 1.00 91.75 129 GLU A N 1
ATOM 1048 C CA . GLU A 1 129 ? 3.635 -0.978 -16.302 1.00 91.75 129 GLU A CA 1
ATOM 1049 C C . GLU A 1 129 ? 2.530 -1.288 -15.294 1.00 91.75 129 GLU A C 1
ATOM 1051 O O . GLU A 1 129 ? 1.383 -1.492 -15.686 1.00 91.75 129 GLU A O 1
ATOM 1056 N N . VAL A 1 130 ? 2.843 -1.226 -13.997 1.00 90.50 130 VAL A N 1
ATOM 1057 C CA . VAL A 1 130 ? 1.852 -1.448 -12.940 1.00 90.50 130 VAL A CA 1
ATOM 1058 C C . VAL A 1 130 ? 0.737 -0.408 -13.000 1.00 90.50 130 VAL A C 1
ATOM 1060 O O . VAL A 1 130 ? -0.440 -0.756 -12.936 1.00 90.50 130 VAL A O 1
ATOM 1063 N N . PHE A 1 131 ? 1.080 0.866 -13.192 1.00 84.69 131 PHE A N 1
ATOM 1064 C CA . PHE A 1 131 ? 0.082 1.924 -13.334 1.00 84.69 131 PHE A CA 1
ATOM 1065 C C . PHE A 1 131 ? -0.794 1.744 -14.584 1.00 84.69 131 PHE A C 1
ATOM 1067 O O . PHE A 1 131 ? -2.011 1.905 -14.516 1.00 84.69 131 PHE A O 1
ATOM 1074 N N . GLY A 1 132 ? -0.194 1.375 -15.717 1.00 85.12 132 GLY A N 1
ATOM 1075 C CA . GLY A 1 132 ? -0.904 1.095 -16.962 1.00 85.12 132 GLY A CA 1
ATOM 1076 C C . GLY A 1 132 ? -1.859 -0.088 -16.833 1.00 85.12 132 GLY A C 1
ATOM 1077 O O . GLY A 1 132 ? -2.990 -0.007 -17.304 1.00 85.12 132 GLY A O 1
ATOM 1078 N N . TRP A 1 133 ? -1.446 -1.144 -16.132 1.00 89.00 133 TRP A N 1
ATOM 1079 C CA . TRP A 1 133 ? -2.301 -2.290 -15.836 1.00 89.00 133 TRP A CA 1
ATOM 1080 C C . TRP A 1 133 ? -3.517 -1.894 -14.992 1.00 89.00 133 TRP A C 1
ATOM 1082 O O . TRP A 1 133 ? -4.643 -2.221 -15.358 1.00 89.00 133 TRP A O 1
ATOM 1092 N N . VAL A 1 134 ? -3.321 -1.104 -13.927 1.00 83.38 134 VAL A N 1
ATOM 1093 C CA . VAL A 1 134 ? -4.433 -0.604 -13.095 1.00 83.38 134 VAL A CA 1
ATOM 1094 C C . VAL A 1 134 ? -5.409 0.222 -13.935 1.00 83.38 134 VAL A C 1
ATOM 1096 O O . VAL A 1 134 ? -6.621 0.062 -13.810 1.00 83.38 134 VAL A O 1
ATOM 1099 N N . LEU A 1 135 ? -4.908 1.083 -14.827 1.00 77.75 135 LEU A N 1
ATOM 1100 C CA . LEU A 1 135 ? -5.764 1.825 -15.756 1.00 77.75 135 LEU A CA 1
ATOM 1101 C C . LEU A 1 135 ? -6.519 0.901 -16.721 1.00 77.75 135 LEU A C 1
ATOM 1103 O O . LEU A 1 135 ? -7.689 1.159 -16.988 1.00 77.75 135 LEU A O 1
ATOM 1107 N N . GLY A 1 136 ? -5.884 -0.166 -17.212 1.00 81.94 136 GLY A N 1
ATOM 1108 C CA . GLY A 1 136 ? -6.526 -1.189 -18.043 1.00 81.94 136 GLY A CA 1
ATOM 1109 C C . GLY A 1 136 ? -7.717 -1.831 -17.334 1.00 81.94 136 GLY A C 1
ATOM 1110 O O . GLY A 1 136 ? -8.833 -1.771 -17.838 1.00 81.94 136 GLY A O 1
ATOM 1111 N N . VAL A 1 137 ? -7.517 -2.294 -16.099 1.00 83.44 137 VAL A N 1
ATOM 1112 C CA . VAL A 1 137 ? -8.587 -2.852 -15.255 1.00 83.44 137 VAL A CA 1
ATOM 1113 C C . VAL A 1 137 ? -9.743 -1.863 -15.068 1.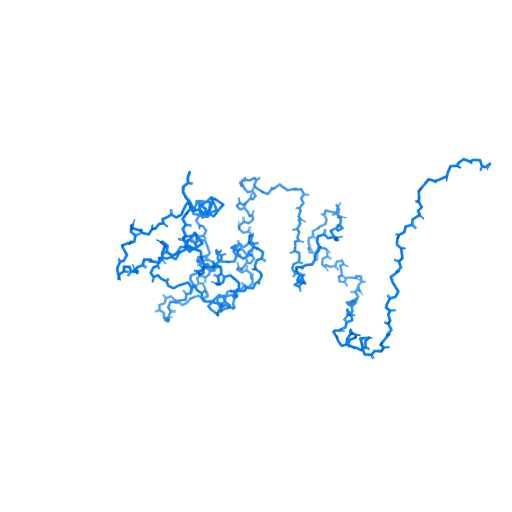00 83.44 137 VAL A C 1
ATOM 1115 O O . VAL A 1 137 ? -10.918 -2.225 -15.157 1.00 83.44 137 VAL A O 1
ATOM 1118 N N . LEU A 1 138 ? -9.437 -0.585 -14.820 1.00 73.88 138 LEU A N 1
ATOM 1119 C CA . LEU A 1 138 ? -10.466 0.447 -14.682 1.00 73.88 138 LEU A CA 1
ATOM 1120 C C . LEU A 1 138 ? -11.212 0.703 -16.005 1.00 73.88 138 LEU A C 1
ATOM 1122 O O . LEU A 1 138 ? -12.414 0.983 -15.977 1.00 73.88 138 LEU A O 1
ATOM 1126 N N . ALA A 1 139 ? -10.531 0.628 -17.150 1.00 74.69 139 ALA A N 1
ATOM 1127 C CA . ALA A 1 139 ? -11.157 0.722 -18.469 1.00 74.69 139 ALA A CA 1
ATOM 1128 C C . ALA A 1 139 ? -12.098 -0.457 -18.729 1.00 74.69 139 ALA A C 1
ATOM 1130 O O . ALA A 1 139 ? -13.256 -0.227 -19.077 1.00 74.69 139 ALA A O 1
ATOM 1131 N N . ASP A 1 140 ? -11.637 -1.682 -18.490 1.00 82.00 140 ASP A N 1
ATOM 1132 C CA . ASP A 1 140 ? -12.398 -2.908 -18.746 1.00 82.00 140 ASP A CA 1
ATOM 1133 C C . ASP A 1 140 ? -13.673 -2.975 -17.899 1.00 82.00 140 ASP A C 1
ATOM 1135 O O . ASP A 1 140 ? -14.726 -3.418 -18.355 1.00 82.00 140 ASP A O 1
ATOM 1139 N N . ARG A 1 141 ? -13.622 -2.428 -16.680 1.00 76.38 141 ARG A N 1
ATOM 1140 C CA . ARG A 1 141 ? -14.786 -2.313 -15.787 1.00 76.38 141 ARG A CA 1
ATOM 1141 C C . ARG A 1 141 ? -15.681 -1.104 -16.079 1.00 76.38 141 ARG A C 1
ATOM 1143 O O . ARG A 1 141 ? -16.604 -0.826 -15.315 1.00 76.38 141 ARG A O 1
ATOM 1150 N N . GLY A 1 142 ? -15.416 -0.355 -17.151 1.00 71.06 142 GLY A N 1
ATOM 1151 C CA . GLY A 1 142 ? -16.186 0.832 -17.535 1.00 71.06 142 GLY A CA 1
ATOM 1152 C C . GLY A 1 142 ? -16.077 1.996 -16.543 1.00 71.06 142 GLY A C 1
ATOM 1153 O O . GLY A 1 142 ? -16.876 2.935 -16.594 1.00 71.06 142 GLY A O 1
ATOM 1154 N N . LEU A 1 143 ? -15.094 1.952 -15.636 1.00 65.38 143 LEU A N 1
ATOM 1155 C CA . LEU A 1 143 ? -14.822 2.999 -14.649 1.00 65.38 143 LEU A CA 1
ATOM 1156 C C . LEU A 1 143 ? -14.027 4.159 -15.265 1.00 65.38 143 LEU A C 1
ATOM 1158 O O . LEU A 1 143 ? -14.065 5.277 -14.748 1.00 65.38 143 LEU A O 1
ATOM 1162 N N . LEU A 1 144 ? -13.377 3.935 -16.412 1.00 57.22 144 LEU A N 1
ATOM 1163 C CA . LEU A 1 144 ? -12.831 4.996 -17.256 1.00 57.22 144 LEU A CA 1
ATOM 1164 C C . LEU A 1 144 ? -13.842 5.390 -18.340 1.00 57.22 144 LEU A C 1
ATOM 1166 O O . LEU A 1 144 ? -13.969 4.742 -19.376 1.00 57.22 144 LEU A O 1
ATOM 1170 N N . LYS A 1 145 ? -14.534 6.519 -18.150 1.00 51.94 145 LYS A N 1
ATOM 1171 C CA . LYS A 1 145 ? -15.252 7.173 -19.255 1.00 51.94 145 LYS A CA 1
ATOM 1172 C C . LYS A 1 145 ? -14.235 7.872 -20.156 1.00 51.94 145 LYS A C 1
ATOM 1174 O O . LYS A 1 145 ? -13.764 8.961 -19.828 1.00 51.94 145 LYS A O 1
ATOM 1179 N N . GLY A 1 146 ? -13.919 7.249 -21.292 1.00 49.25 146 GLY A N 1
ATOM 1180 C CA . GLY A 1 146 ? -12.966 7.701 -22.316 1.00 49.25 146 GLY A CA 1
ATOM 1181 C C . GLY A 1 146 ? -13.333 8.998 -23.047 1.00 49.25 146 GLY A C 1
ATOM 1182 O O . GLY A 1 146 ? -13.350 9.033 -24.269 1.00 49.25 146 GLY A O 1
ATOM 1183 N N . GLN A 1 147 ? -13.626 10.081 -22.327 1.00 38.72 147 GLN A N 1
ATOM 1184 C CA . GLN A 1 147 ? -13.825 11.403 -22.928 1.00 38.72 147 GLN A CA 1
ATOM 1185 C C . GLN A 1 147 ? -12.750 12.416 -22.561 1.00 38.72 147 GLN A C 1
ATOM 1187 O O . GLN A 1 147 ? -12.594 13.391 -23.287 1.00 38.72 147 GLN A O 1
ATOM 1192 N N . ARG A 1 148 ? -12.010 12.240 -21.460 1.00 38.28 148 ARG A N 1
ATOM 1193 C CA . ARG A 1 148 ? -11.034 13.239 -21.010 1.00 38.28 148 ARG A CA 1
ATOM 1194 C C . ARG A 1 148 ? -9.869 12.575 -20.297 1.00 38.28 148 ARG A C 1
ATOM 1196 O O . ARG A 1 148 ? -9.975 12.190 -19.138 1.00 38.28 148 ARG A O 1
ATOM 1203 N N . ILE A 1 149 ? -8.744 12.508 -20.992 1.00 38.12 149 ILE A N 1
ATOM 1204 C CA . ILE A 1 149 ? -7.443 12.295 -20.377 1.00 38.12 149 ILE A CA 1
ATOM 1205 C C . ILE A 1 149 ? -7.113 13.575 -19.589 1.00 38.12 149 ILE A C 1
ATOM 1207 O O . ILE A 1 149 ? -6.592 14.546 -20.134 1.00 38.12 149 ILE A O 1
ATOM 1211 N N . ALA A 1 150 ? -7.462 13.615 -18.304 1.00 38.78 150 ALA A N 1
ATOM 1212 C CA . ALA A 1 150 ? -6.857 14.559 -17.373 1.00 38.78 150 ALA A CA 1
ATOM 1213 C C . ALA A 1 150 ? -5.513 13.960 -16.945 1.00 38.78 150 ALA A C 1
ATOM 1215 O O . ALA A 1 150 ? -5.414 13.288 -15.923 1.00 38.78 150 ALA A O 1
ATOM 1216 N N . ILE A 1 151 ? -4.484 14.145 -17.777 1.00 40.25 151 ILE A N 1
ATOM 1217 C CA . ILE A 1 151 ? -3.104 13.920 -17.348 1.00 40.25 151 ILE A CA 1
ATOM 1218 C C . ILE A 1 151 ? -2.823 14.986 -16.290 1.00 40.25 151 ILE A C 1
ATOM 1220 O O . ILE A 1 151 ? -2.554 16.142 -16.624 1.00 40.25 151 ILE A O 1
ATOM 1224 N N . ASP A 1 152 ? -2.887 14.607 -15.016 1.00 42.41 152 ASP A N 1
ATOM 1225 C CA . ASP A 1 152 ? -2.114 15.298 -13.993 1.00 42.41 152 ASP A CA 1
ATOM 1226 C C . ASP A 1 152 ? -0.645 15.005 -14.312 1.00 42.41 152 ASP A C 1
ATOM 1228 O O . ASP A 1 152 ? -0.048 14.025 -13.865 1.00 42.41 152 ASP A O 1
ATOM 1232 N N . ALA A 1 153 ? -0.081 15.787 -15.234 1.00 32.47 153 ALA A N 1
ATOM 1233 C CA . ALA A 1 153 ? 1.348 15.804 -15.442 1.00 32.47 153 ALA A CA 1
ATOM 1234 C C . ALA A 1 153 ? 1.906 16.361 -14.142 1.00 32.47 153 ALA A C 1
ATOM 1236 O O . ALA A 1 153 ? 1.933 17.576 -13.953 1.00 32.47 153 ALA A O 1
ATOM 1237 N N . THR A 1 154 ? 2.337 15.460 -13.265 1.00 40.72 154 THR A N 1
ATOM 1238 C CA . THR A 1 154 ? 3.130 15.734 -12.075 1.00 40.72 154 THR A CA 1
ATOM 1239 C C . THR A 1 154 ? 4.413 16.444 -12.505 1.00 40.72 154 THR A C 1
ATOM 1241 O O . THR A 1 154 ? 5.500 15.884 -12.590 1.00 40.72 154 THR A O 1
ATOM 1244 N N . THR A 1 155 ? 4.297 17.738 -12.784 1.00 31.28 155 THR A N 1
ATOM 1245 C CA . THR A 1 155 ? 5.307 18.676 -12.341 1.00 31.28 155 THR A CA 1
ATOM 1246 C C . THR A 1 155 ? 4.912 18.950 -10.911 1.00 31.28 155 THR A C 1
ATOM 1248 O O . THR A 1 155 ? 3.858 19.514 -10.650 1.00 31.28 155 THR A O 1
ATOM 1251 N N . LEU A 1 156 ? 5.725 18.436 -10.004 1.00 39.34 156 LEU A N 1
ATOM 1252 C CA . LEU A 1 156 ? 5.600 18.586 -8.569 1.00 39.34 156 LEU A CA 1
ATOM 1253 C C . LEU A 1 156 ? 5.594 20.089 -8.220 1.00 39.34 156 LEU A C 1
ATOM 1255 O O . LEU A 1 156 ? 6.631 20.671 -7.926 1.00 39.34 156 LEU A O 1
ATOM 1259 N N . GLU A 1 157 ? 4.433 20.733 -8.300 1.00 29.64 157 GLU A N 1
ATOM 1260 C CA . GLU A 1 157 ? 4.138 22.006 -7.660 1.00 29.64 157 GLU A CA 1
ATOM 1261 C C . GLU A 1 157 ? 2.911 21.782 -6.786 1.00 29.64 157 GLU A C 1
ATOM 1263 O O . GLU A 1 157 ? 1.794 21.576 -7.252 1.00 29.64 157 GLU A O 1
ATOM 1268 N N . ALA A 1 158 ? 3.211 21.719 -5.491 1.00 31.61 158 ALA A N 1
ATOM 1269 C CA . ALA A 1 1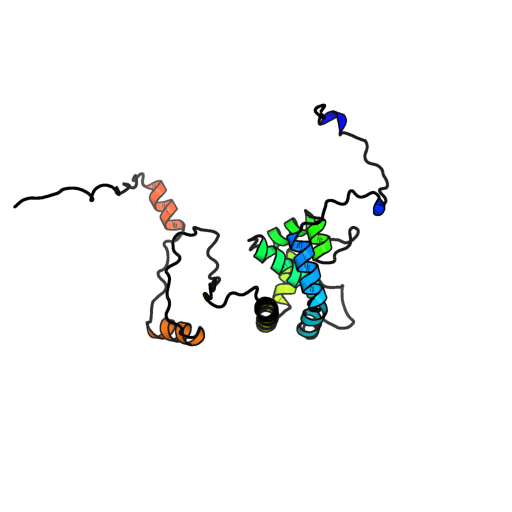58 ? 2.309 21.601 -4.366 1.00 31.61 158 ALA A CA 1
ATOM 1270 C C . ALA A 1 158 ? 0.896 22.127 -4.635 1.00 31.61 158 ALA A C 1
ATOM 1272 O O . ALA A 1 158 ? 0.745 23.288 -4.993 1.00 31.61 158 ALA A O 1
ATOM 1273 N N . ASN A 1 159 ? -0.104 21.287 -4.346 1.00 40.78 159 ASN A N 1
ATOM 1274 C CA . ASN A 1 159 ? -1.325 21.643 -3.616 1.00 40.78 159 ASN A CA 1
ATOM 1275 C C . ASN A 1 159 ? -1.713 23.140 -3.686 1.00 40.78 159 ASN A C 1
ATOM 1277 O O . ASN A 1 159 ? -1.689 23.849 -2.679 1.00 40.78 159 ASN A O 1
ATOM 1281 N N . ALA A 1 160 ? -2.004 23.644 -4.888 1.00 32.88 160 ALA A N 1
ATOM 1282 C CA . ALA A 1 160 ? -2.330 25.046 -5.108 1.00 32.88 160 ALA A CA 1
ATOM 1283 C C . ALA A 1 160 ? -3.315 25.200 -6.274 1.00 32.88 160 ALA A C 1
ATOM 1285 O O . ALA A 1 160 ? -2.951 25.251 -7.441 1.00 32.88 160 ALA A O 1
ATOM 1286 N N . ALA A 1 161 ? -4.580 25.350 -5.878 1.00 30.73 161 ALA A N 1
ATOM 1287 C CA . ALA A 1 161 ? -5.690 25.957 -6.605 1.00 30.73 161 ALA A CA 1
ATOM 1288 C C . ALA A 1 161 ? -6.161 25.278 -7.908 1.00 30.73 161 ALA A C 1
ATOM 1290 O O . ALA A 1 161 ? -5.602 25.461 -8.985 1.00 30.73 161 ALA A O 1
ATOM 1291 N N . MET A 1 162 ? -7.353 24.672 -7.828 1.00 32.00 162 MET A N 1
ATOM 1292 C CA . MET A 1 162 ? -8.226 24.265 -8.945 1.00 32.00 162 MET A CA 1
ATOM 1293 C C . MET A 1 162 ? -8.703 25.434 -9.850 1.00 32.00 162 MET A C 1
ATOM 1295 O O . MET A 1 162 ? -9.853 25.462 -10.281 1.00 32.00 162 MET A O 1
ATOM 1299 N N . ARG A 1 163 ? -7.878 26.456 -10.113 1.00 32.78 163 ARG A N 1
ATOM 1300 C CA . ARG A 1 163 ? -8.281 27.680 -10.832 1.00 32.78 163 ARG A CA 1
ATOM 1301 C C . ARG A 1 163 ? -7.681 27.855 -12.225 1.00 32.78 163 ARG A C 1
ATOM 1303 O O . ARG A 1 163 ? -7.998 28.850 -12.866 1.00 32.78 163 ARG A O 1
ATOM 1310 N N . SER A 1 164 ? -6.879 26.924 -12.737 1.00 37.41 164 SER A N 1
ATOM 1311 C CA . SER A 1 164 ? -6.286 27.083 -14.076 1.00 37.41 164 SER A CA 1
ATOM 1312 C C . SER A 1 164 ? -6.259 25.815 -14.926 1.00 37.41 164 SER A C 1
ATOM 1314 O O . SER A 1 164 ? -5.309 25.599 -15.678 1.00 37.41 164 SER A O 1
ATOM 1316 N N . ILE A 1 165 ? -7.302 24.986 -14.859 1.00 33.84 165 ILE A N 1
ATOM 1317 C CA . ILE A 1 165 ? -7.520 23.994 -15.919 1.00 33.84 165 ILE A CA 1
ATOM 1318 C C . ILE A 1 165 ? -7.960 24.760 -17.172 1.00 33.84 165 ILE A C 1
ATOM 1320 O O . ILE A 1 165 ? -9.079 25.267 -17.242 1.00 33.84 165 ILE A O 1
ATOM 1324 N N . VAL A 1 166 ? -7.063 24.873 -18.154 1.00 38.66 166 VAL A N 1
ATOM 1325 C CA . VAL A 1 166 ? -7.394 25.359 -19.499 1.00 38.66 166 VAL A CA 1
ATOM 1326 C C . VAL A 1 166 ? -7.647 24.147 -20.389 1.00 38.66 166 VAL A C 1
ATOM 1328 O O . VAL A 1 166 ? -6.770 23.310 -20.589 1.00 38.66 166 VAL A O 1
ATOM 1331 N N . ARG A 1 167 ? -8.875 24.059 -20.900 1.00 37.34 167 ARG A N 1
ATOM 1332 C CA . ARG A 1 167 ? -9.388 22.974 -21.742 1.00 37.34 167 ARG A CA 1
ATOM 1333 C C . ARG A 1 167 ? -8.739 22.996 -23.133 1.00 37.34 167 ARG A C 1
ATOM 1335 O O . ARG A 1 167 ? -8.645 24.061 -23.741 1.00 37.34 167 ARG A O 1
ATOM 1342 N N . ARG A 1 168 ? -8.335 21.833 -23.656 1.00 47.66 168 ARG A N 1
ATOM 1343 C CA . ARG A 1 168 ? -7.887 21.677 -25.050 1.00 47.66 168 ARG A CA 1
ATOM 1344 C C . ARG A 1 168 ? -8.387 20.352 -25.627 1.00 47.66 168 ARG A C 1
ATOM 1346 O O . ARG A 1 168 ? -7.977 19.295 -25.168 1.00 47.66 168 ARG A O 1
ATOM 1353 N N . ASP A 1 169 ? -9.262 20.443 -26.625 1.00 42.28 169 ASP A N 1
ATOM 1354 C CA . ASP A 1 169 ? -9.918 19.314 -27.299 1.00 42.28 169 ASP A CA 1
ATOM 1355 C C . ASP A 1 169 ? -9.232 19.037 -28.661 1.00 42.28 169 ASP A C 1
ATOM 1357 O O . ASP A 1 169 ? -9.871 19.134 -29.703 1.00 42.28 169 ASP A O 1
ATOM 1361 N N . THR A 1 170 ? -7.912 18.784 -28.693 1.00 51.12 170 THR A N 1
ATOM 1362 C CA . THR A 1 170 ? -7.152 18.660 -29.966 1.00 51.12 170 THR A CA 1
ATOM 1363 C C . THR A 1 170 ? -6.724 17.245 -30.366 1.00 51.12 170 THR A C 1
ATOM 1365 O O . THR A 1 170 ? -6.189 17.088 -31.452 1.00 51.12 170 THR A O 1
ATOM 1368 N N . GLY A 1 171 ? -6.976 16.210 -29.559 1.00 47.72 171 GLY A N 1
ATOM 1369 C CA . GLY A 1 171 ? -6.831 14.805 -29.988 1.00 47.72 171 GLY A CA 1
ATOM 1370 C C . GLY A 1 171 ? -5.417 14.307 -30.346 1.00 47.72 171 GLY A C 1
ATOM 1371 O O . GLY A 1 171 ? -5.285 13.160 -30.756 1.00 47.72 171 GLY A O 1
ATOM 1372 N N . GLU A 1 172 ? -4.370 15.120 -30.193 1.00 50.69 172 GLU A N 1
ATOM 1373 C CA . GLU A 1 172 ? -2.979 14.726 -30.476 1.00 50.69 172 GLU A CA 1
ATOM 1374 C C . GLU A 1 172 ? -2.412 13.780 -29.403 1.00 50.69 172 GLU A C 1
ATOM 1376 O O . GLU A 1 172 ? -2.755 13.878 -28.218 1.00 50.69 172 GLU A O 1
ATOM 1381 N N . SER A 1 173 ? -1.508 12.879 -29.807 1.00 49.75 173 SER A N 1
ATOM 1382 C CA . SER A 1 173 ? -0.874 11.928 -28.892 1.00 49.75 173 SER A CA 1
ATOM 1383 C C . SER A 1 173 ? 0.128 12.616 -27.952 1.00 49.75 173 SER A C 1
ATOM 1385 O O . SER A 1 173 ? 0.724 13.656 -28.251 1.00 49.75 173 SER A O 1
ATOM 1387 N N . TYR A 1 174 ? 0.348 12.020 -26.780 1.00 47.34 174 TYR A N 1
ATOM 1388 C CA . TYR A 1 174 ? 1.203 12.592 -25.735 1.00 47.34 174 TYR A CA 1
ATOM 1389 C C . TYR A 1 174 ? 2.660 12.817 -26.184 1.00 47.34 174 TYR A C 1
ATOM 1391 O O . TYR A 1 174 ? 3.296 13.802 -25.797 1.00 47.34 174 TYR A O 1
ATOM 1399 N N . GLU A 1 175 ? 3.192 11.939 -27.036 1.00 49.66 175 GLU A N 1
ATOM 1400 C CA . GLU A 1 175 ? 4.551 12.078 -27.564 1.00 49.66 175 GLU A CA 1
ATOM 1401 C C . GLU A 1 175 ? 4.683 13.237 -28.555 1.00 49.66 175 GLU A C 1
ATOM 1403 O O . GLU A 1 175 ? 5.692 13.952 -28.548 1.00 49.66 175 GLU A O 1
ATOM 1408 N N . GLU A 1 176 ? 3.657 13.466 -29.374 1.00 54.88 176 GLU A N 1
ATOM 1409 C CA . GLU A 1 176 ? 3.609 14.587 -30.314 1.00 54.88 176 GLU A CA 1
ATOM 1410 C C . GLU A 1 176 ? 3.574 15.919 -29.568 1.00 54.88 176 GLU A C 1
ATOM 1412 O O . GLU A 1 176 ? 4.310 16.841 -29.923 1.00 54.88 176 GLU A O 1
ATOM 1417 N N . PHE A 1 177 ? 2.840 15.994 -28.454 1.00 54.12 177 PHE A N 1
ATOM 1418 C CA . PHE A 1 177 ? 2.827 17.169 -27.582 1.00 54.12 177 PHE A CA 1
ATOM 1419 C C . PHE A 1 177 ? 4.214 17.490 -26.996 1.00 54.12 177 PHE A C 1
ATOM 1421 O O . PHE A 1 177 ? 4.641 18.653 -26.976 1.00 54.12 177 PHE A O 1
ATOM 1428 N N . LEU A 1 178 ? 4.956 16.476 -26.537 1.00 52.41 178 LEU A N 1
ATOM 1429 C CA . LEU A 1 178 ? 6.305 16.671 -25.994 1.00 52.41 178 LEU A CA 1
ATOM 1430 C C . LEU A 1 178 ? 7.296 17.127 -27.072 1.00 52.41 178 LEU A C 1
ATOM 1432 O O . LEU A 1 178 ? 8.126 18.007 -26.806 1.00 52.41 178 LEU A O 1
ATOM 1436 N N . ARG A 1 179 ? 7.184 16.594 -28.295 1.00 56.25 179 ARG A N 1
ATOM 1437 C CA . ARG A 1 179 ? 7.972 17.055 -29.451 1.00 56.25 179 ARG A CA 1
ATOM 1438 C C . ARG A 1 179 ? 7.605 18.489 -29.830 1.00 56.25 179 ARG A C 1
ATOM 1440 O O . ARG A 1 179 ? 8.497 19.332 -29.925 1.00 56.25 179 ARG A O 1
A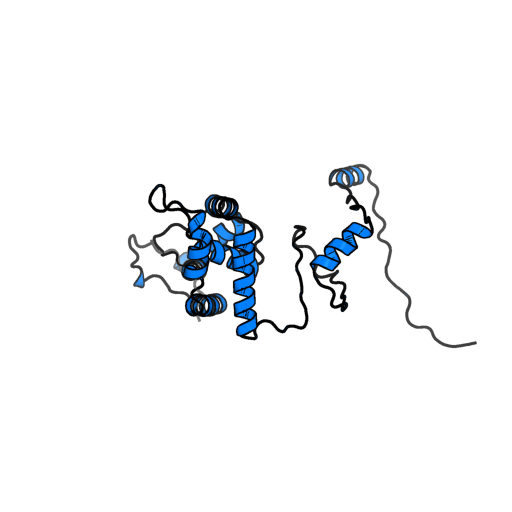TOM 1447 N N . TRP A 1 180 ? 6.315 18.804 -29.939 1.00 56.75 180 TRP A N 1
ATOM 1448 C CA . TRP A 1 180 ? 5.793 20.145 -30.227 1.00 56.75 180 TRP A CA 1
ATOM 1449 C C . TRP A 1 180 ? 6.316 21.197 -29.240 1.00 56.75 180 TRP A C 1
ATOM 1451 O O . TRP A 1 180 ? 6.763 22.277 -29.641 1.00 56.75 180 TRP A O 1
ATOM 1461 N N . ARG A 1 181 ? 6.347 20.869 -27.939 1.00 45.06 181 ARG A N 1
ATOM 1462 C CA . ARG A 1 181 ? 6.841 21.776 -26.892 1.00 45.06 181 ARG A CA 1
ATOM 1463 C C . ARG A 1 181 ? 8.351 22.003 -26.975 1.00 45.06 181 ARG A C 1
ATOM 1465 O O . ARG A 1 181 ? 8.806 23.116 -26.712 1.00 45.06 181 ARG A O 1
ATOM 1472 N N . LYS A 1 182 ? 9.123 20.976 -27.350 1.00 53.00 182 LYS A N 1
ATOM 1473 C CA . LYS A 1 182 ? 10.571 21.084 -27.603 1.00 53.00 182 LYS A CA 1
ATOM 1474 C C . LYS A 1 182 ? 10.862 21.964 -28.824 1.00 53.00 182 LYS A C 1
ATOM 1476 O O . LYS A 1 182 ? 11.737 22.821 -28.744 1.00 53.00 182 LYS A O 1
ATOM 1481 N N . HIS A 1 183 ? 10.095 21.807 -29.907 1.00 48.31 183 HIS A N 1
ATOM 1482 C CA . HIS A 1 183 ? 10.284 22.555 -31.156 1.00 48.31 183 HIS A CA 1
ATOM 1483 C C . HIS A 1 183 ? 10.003 24.060 -31.034 1.00 48.31 183 HIS A C 1
ATOM 1485 O O . HIS A 1 183 ? 10.659 24.850 -31.705 1.00 48.31 183 HIS A O 1
ATOM 1491 N N . ARG A 1 184 ? 9.081 24.490 -30.160 1.00 46.38 184 ARG A N 1
ATOM 1492 C CA . ARG A 1 184 ? 8.762 25.923 -29.977 1.00 46.38 184 ARG A CA 1
ATOM 1493 C C . ARG A 1 184 ? 9.707 26.696 -29.051 1.00 46.38 184 ARG A C 1
ATOM 1495 O O . ARG A 1 184 ? 9.473 27.880 -28.827 1.00 46.38 184 ARG A O 1
ATOM 1502 N N . GLY A 1 185 ? 10.742 26.068 -28.485 1.00 40.31 185 GLY A N 1
ATOM 1503 C CA . GLY A 1 185 ? 11.787 26.780 -27.734 1.00 40.31 185 GLY A CA 1
ATOM 1504 C C . GLY A 1 185 ? 11.288 27.629 -26.550 1.00 40.31 185 GLY A C 1
ATOM 1505 O O . GLY A 1 185 ? 11.926 28.619 -26.191 1.00 40.31 185 GLY A O 1
ATOM 1506 N N . LEU A 1 186 ? 10.152 27.280 -25.934 1.00 42.66 186 LEU A N 1
ATOM 1507 C CA . LEU A 1 186 ? 9.592 28.018 -24.796 1.00 42.66 186 LEU A CA 1
ATOM 1508 C C . LEU A 1 186 ? 10.494 27.837 -23.562 1.00 42.66 186 LEU A C 1
ATOM 1510 O O . LEU A 1 186 ? 10.406 26.848 -22.832 1.00 42.66 186 LEU A O 1
ATOM 1514 N N . ARG A 1 187 ? 11.400 28.800 -23.342 1.00 32.94 187 ARG A N 1
ATOM 1515 C CA . ARG A 1 187 ? 12.294 28.852 -22.176 1.00 32.94 187 ARG A CA 1
ATOM 1516 C C . ARG A 1 187 ? 11.483 28.902 -20.883 1.00 32.94 187 ARG A C 1
ATOM 1518 O O . ARG A 1 187 ? 10.560 29.698 -20.733 1.00 32.94 187 ARG A O 1
ATOM 1525 N N . ARG A 1 188 ? 11.920 28.096 -19.914 1.00 34.59 188 ARG A N 1
ATOM 1526 C CA . ARG A 1 188 ? 11.465 28.098 -18.520 1.00 34.59 188 ARG A CA 1
ATOM 1527 C C . ARG A 1 188 ? 11.498 29.529 -17.965 1.00 34.59 188 ARG A C 1
ATOM 1529 O O . ARG A 1 188 ? 12.581 30.064 -17.722 1.00 34.59 188 ARG A O 1
ATOM 1536 N N . GLN A 1 189 ? 10.335 30.148 -17.753 1.00 35.19 189 GLN A N 1
ATOM 1537 C CA . GLN A 1 189 ? 10.269 31.373 -16.961 1.00 35.19 189 GLN A CA 1
ATOM 1538 C C . GLN A 1 189 ? 10.697 31.017 -15.537 1.00 35.19 189 GLN A C 1
ATOM 1540 O O . GLN A 1 189 ? 10.080 30.202 -14.854 1.00 35.19 189 GLN A O 1
ATOM 1545 N N . ARG A 1 190 ? 11.833 31.569 -15.116 1.00 29.30 190 ARG A N 1
ATOM 1546 C CA . ARG A 1 190 ? 12.372 31.383 -13.773 1.00 29.30 190 ARG A CA 1
ATOM 1547 C C . ARG A 1 190 ? 11.490 32.212 -12.833 1.00 29.30 190 ARG A C 1
ATOM 1549 O O . ARG A 1 190 ? 11.631 33.431 -12.782 1.00 29.30 190 ARG A O 1
ATOM 1556 N N . GLY A 1 191 ? 10.544 31.565 -12.153 1.00 37.12 191 GLY A N 1
ATOM 1557 C CA . GLY A 1 191 ? 9.743 32.199 -11.105 1.00 37.12 191 GLY A CA 1
ATOM 1558 C C . GLY A 1 191 ? 10.654 32.867 -10.071 1.00 37.12 191 GLY A C 1
ATOM 1559 O O . GLY A 1 191 ? 11.714 32.334 -9.730 1.00 37.12 191 GLY A O 1
ATOM 1560 N N . LYS A 1 192 ? 10.286 34.074 -9.628 1.00 38.53 192 LYS A N 1
ATOM 1561 C CA . LYS A 1 192 ? 11.075 34.868 -8.675 1.00 38.53 192 LYS A CA 1
ATOM 1562 C C . LYS A 1 192 ? 11.318 34.051 -7.402 1.00 38.53 192 LYS A C 1
ATOM 1564 O O . LYS A 1 192 ? 10.384 33.517 -6.815 1.00 38.53 192 LYS A O 1
ATOM 1569 N N . 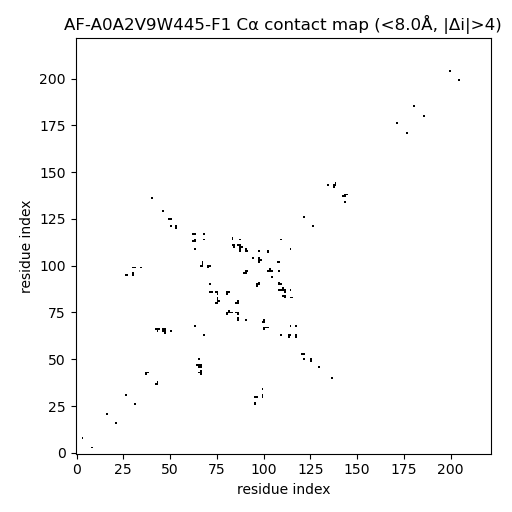THR A 1 193 ? 12.578 33.948 -6.991 1.00 40.66 193 THR A N 1
ATOM 1570 C CA . THR A 1 193 ? 12.993 33.140 -5.840 1.00 40.66 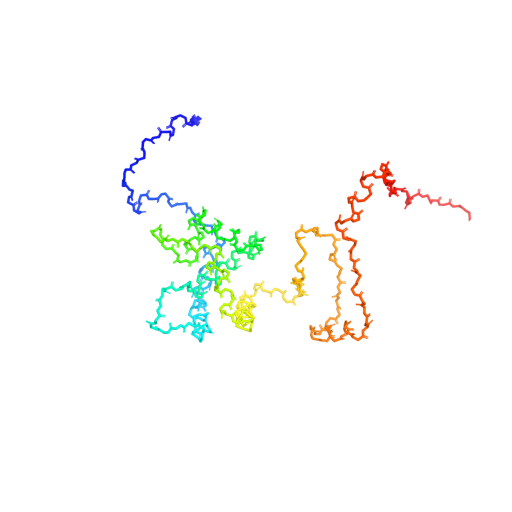193 THR A CA 1
ATOM 1571 C C . THR A 1 193 ? 12.535 33.764 -4.519 1.00 40.66 193 THR A C 1
ATOM 1573 O O . THR A 1 193 ? 12.363 34.980 -4.418 1.00 40.66 193 THR A O 1
ATOM 1576 N N . TRP A 1 194 ? 12.413 32.935 -3.477 1.00 29.45 194 TRP A N 1
ATOM 1577 C CA . TRP A 1 194 ? 12.086 33.315 -2.091 1.00 29.45 194 TRP A CA 1
ATOM 1578 C C . TRP A 1 194 ? 12.897 34.512 -1.545 1.00 29.45 194 TRP A C 1
ATOM 1580 O O . TRP A 1 194 ? 12.401 35.282 -0.725 1.00 29.45 194 TRP A O 1
ATOM 1590 N N . ARG A 1 195 ? 14.114 34.744 -2.058 1.00 40.22 195 ARG A N 1
ATOM 1591 C CA . ARG A 1 195 ? 14.946 35.913 -1.712 1.00 40.22 195 ARG A CA 1
ATOM 1592 C C . ARG A 1 195 ? 14.327 37.252 -2.146 1.00 40.22 195 ARG A C 1
ATOM 1594 O O . ARG A 1 195 ? 14.510 38.251 -1.457 1.00 40.22 195 ARG A O 1
ATOM 1601 N N . GLY A 1 196 ? 13.562 37.279 -3.239 1.00 39.81 196 GLY A N 1
ATOM 1602 C CA . GLY A 1 196 ? 12.888 38.487 -3.730 1.00 39.81 196 GLY A CA 1
ATOM 1603 C C . GLY A 1 196 ? 11.716 38.937 -2.853 1.00 39.81 196 GLY A C 1
ATOM 1604 O O . GLY A 1 196 ? 11.461 40.133 -2.735 1.00 39.81 196 GLY A O 1
ATOM 1605 N N . TRP A 1 197 ? 11.045 37.994 -2.185 1.00 34.97 197 TRP A N 1
ATOM 1606 C CA . TRP A 1 197 ? 9.958 38.290 -1.245 1.00 34.97 197 TRP A CA 1
ATOM 1607 C C . TRP A 1 197 ? 10.475 38.941 0.047 1.00 34.97 197 TRP A C 1
ATOM 1609 O O . TRP A 1 197 ? 9.919 39.936 0.510 1.00 34.97 197 TRP A O 1
ATOM 1619 N N . ILE A 1 198 ? 11.602 38.453 0.574 1.00 45.28 198 ILE A N 1
ATOM 1620 C CA . ILE A 1 198 ? 12.231 38.991 1.792 1.00 45.28 198 ILE A CA 1
ATOM 1621 C C . ILE A 1 198 ? 12.800 40.404 1.553 1.00 45.28 198 ILE A C 1
ATOM 1623 O O . ILE A 1 198 ? 12.694 41.270 2.423 1.00 45.28 198 ILE A O 1
ATOM 1627 N N . ALA A 1 199 ? 13.335 40.680 0.358 1.00 45.91 199 ALA A N 1
ATOM 1628 C CA . ALA A 1 199 ? 13.824 42.013 -0.010 1.00 45.91 199 ALA A CA 1
ATOM 1629 C C . ALA A 1 199 ? 12.699 43.067 -0.081 1.00 45.91 199 ALA A C 1
ATOM 1631 O O . ALA A 1 199 ? 12.896 44.212 0.327 1.00 45.91 199 ALA A O 1
ATOM 1632 N N . SER A 1 200 ? 11.498 42.683 -0.530 1.00 44.34 200 SER A N 1
ATOM 1633 C CA . SER A 1 200 ? 10.344 43.591 -0.576 1.00 44.34 200 SER A CA 1
ATOM 1634 C C . SER A 1 200 ? 9.816 43.927 0.823 1.00 44.34 200 SER A C 1
ATOM 1636 O O . SER A 1 200 ? 9.454 45.077 1.069 1.00 44.34 200 SER A O 1
ATOM 1638 N N . ALA A 1 201 ? 9.829 42.961 1.749 1.00 43.56 201 ALA A N 1
ATOM 1639 C CA . ALA A 1 201 ? 9.334 43.130 3.118 1.00 43.56 201 ALA A CA 1
ATOM 1640 C C . ALA A 1 201 ? 10.199 44.074 3.978 1.00 43.56 201 ALA A C 1
ATOM 1642 O O . ALA A 1 201 ? 9.670 44.755 4.851 1.00 43.56 201 ALA A O 1
ATOM 1643 N N . ARG A 1 202 ? 11.507 44.189 3.699 1.00 44.03 202 ARG A N 1
ATOM 1644 C CA . ARG A 1 202 ? 12.400 45.144 4.390 1.00 44.03 202 ARG A CA 1
ATOM 1645 C C . ARG A 1 202 ? 12.280 46.591 3.903 1.00 44.03 202 ARG A C 1
ATOM 1647 O O . ARG A 1 202 ? 12.719 47.491 4.604 1.00 44.03 202 ARG A O 1
ATOM 1654 N N . SER A 1 203 ? 11.694 46.833 2.729 1.00 50.28 203 SER A N 1
ATOM 1655 C CA . SER A 1 203 ? 11.661 48.172 2.110 1.00 50.28 203 SER A CA 1
ATOM 1656 C C . SER A 1 203 ? 10.382 48.979 2.374 1.00 50.28 203 SER A C 1
ATOM 1658 O O . SER A 1 203 ? 10.201 50.041 1.782 1.00 50.28 203 SER A O 1
ATOM 1660 N N . GLY A 1 204 ? 9.479 48.488 3.234 1.00 40.56 204 GLY A N 1
ATOM 1661 C CA . GLY A 1 204 ? 8.305 49.241 3.701 1.00 40.56 204 GLY A CA 1
ATOM 1662 C C . GLY A 1 204 ? 7.321 49.698 2.613 1.00 40.56 204 GLY A C 1
ATOM 1663 O O . GLY A 1 204 ? 6.472 50.547 2.874 1.00 40.56 204 GLY A O 1
ATOM 1664 N N . ARG A 1 205 ? 7.397 49.169 1.384 1.00 43.06 205 ARG A N 1
ATOM 1665 C CA . ARG A 1 205 ? 6.508 49.572 0.285 1.00 43.06 205 ARG A CA 1
ATOM 1666 C C . ARG A 1 205 ? 5.270 48.677 0.215 1.00 43.06 205 ARG A C 1
ATOM 1668 O O . ARG A 1 205 ? 5.336 47.514 -0.171 1.00 43.06 205 ARG A O 1
ATOM 1675 N N . ARG A 1 206 ? 4.123 49.253 0.583 1.00 35.47 206 ARG A N 1
ATOM 1676 C CA . ARG A 1 206 ? 2.786 48.644 0.511 1.00 35.47 206 ARG A CA 1
ATOM 1677 C C . ARG A 1 206 ? 2.411 48.371 -0.954 1.00 35.47 206 ARG A C 1
ATOM 1679 O O . ARG A 1 206 ? 2.392 49.290 -1.771 1.00 35.47 206 ARG A O 1
ATOM 1686 N N . ILE A 1 207 ? 2.10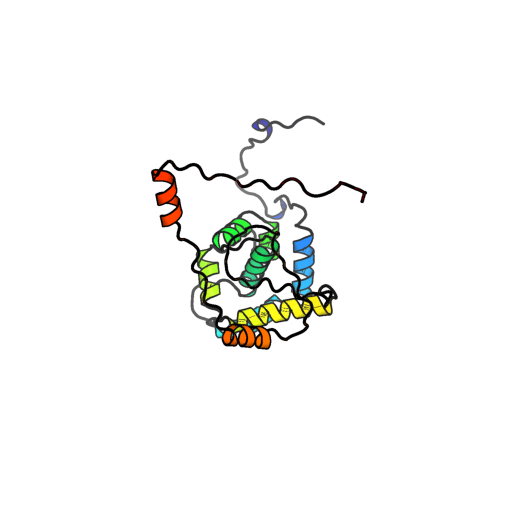5 47.118 -1.289 1.00 42.12 207 ILE A N 1
ATOM 1687 C CA . ILE A 1 207 ? 1.650 46.715 -2.628 1.00 42.12 207 ILE A CA 1
ATOM 1688 C C . ILE A 1 207 ? 0.226 47.258 -2.840 1.00 42.12 207 ILE A C 1
ATOM 1690 O O . ILE A 1 207 ? -0.691 46.900 -2.102 1.00 42.12 207 ILE A O 1
ATOM 1694 N N . ARG A 1 208 ? 0.031 48.136 -3.835 1.00 34.75 208 ARG A N 1
ATOM 1695 C CA . ARG A 1 208 ? -1.302 48.579 -4.285 1.00 34.75 208 ARG A CA 1
ATOM 1696 C C . ARG A 1 208 ? -2.026 47.400 -4.943 1.00 34.75 208 ARG A C 1
ATOM 1698 O O . ARG A 1 208 ? -1.586 46.913 -5.980 1.00 34.75 208 ARG A O 1
ATOM 1705 N N . SER A 1 209 ? -3.145 46.970 -4.367 1.00 35.12 209 SER A N 1
ATOM 1706 C CA . SER A 1 209 ? -4.095 46.063 -5.011 1.00 35.12 209 SER A CA 1
ATOM 1707 C C . SER A 1 209 ? -4.877 46.814 -6.099 1.00 35.12 209 SER A C 1
ATOM 1709 O O . SER A 1 209 ? -5.594 47.778 -5.828 1.00 35.12 209 SER A O 1
ATOM 1711 N N . GLY A 1 210 ? -4.710 46.401 -7.356 1.00 29.67 210 GLY A N 1
ATOM 1712 C CA . GLY A 1 210 ? -5.495 46.894 -8.489 1.00 29.67 210 GLY A CA 1
ATOM 1713 C C . GLY A 1 210 ? -6.890 46.268 -8.499 1.00 29.67 210 GLY A C 1
ATOM 1714 O O . GLY A 1 210 ? -7.023 45.048 -8.549 1.00 29.67 210 GLY A O 1
ATOM 1715 N N . ARG A 1 211 ? -7.917 47.123 -8.425 1.00 32.31 211 ARG A N 1
ATOM 1716 C CA . ARG A 1 211 ? -9.353 46.810 -8.463 1.00 32.31 211 ARG A CA 1
ATOM 1717 C C . ARG A 1 211 ? -9.764 46.050 -9.729 1.00 32.31 211 ARG A C 1
ATOM 1719 O O . ARG A 1 211 ? -9.567 46.546 -10.832 1.00 32.31 211 ARG A O 1
ATOM 1726 N N . ALA A 1 212 ? -10.501 44.960 -9.541 1.00 29.86 212 ALA A N 1
ATOM 1727 C CA . ALA A 1 212 ? -11.578 44.569 -10.442 1.00 29.86 212 ALA A CA 1
ATOM 1728 C C . ALA A 1 212 ? -12.880 45.203 -9.926 1.00 29.86 212 ALA A C 1
ATOM 1730 O O . ALA A 1 212 ? -13.285 44.887 -8.811 1.00 29.86 212 ALA A O 1
ATOM 1731 N N . GLN A 1 213 ? -13.504 46.106 -10.694 1.00 31.16 213 GLN A N 1
ATOM 1732 C CA . GLN A 1 213 ? -14.959 46.350 -10.708 1.00 31.16 213 GLN A CA 1
ATOM 1733 C C . GLN A 1 213 ? -15.326 47.476 -11.689 1.00 31.16 213 GLN A C 1
ATOM 1735 O O . GLN A 1 213 ? -14.720 48.545 -11.653 1.00 31.16 213 GLN A O 1
ATOM 1740 N N . ARG A 1 214 ? -16.416 47.233 -12.438 1.00 29.23 214 ARG A N 1
ATOM 1741 C CA . ARG A 1 214 ? -17.172 48.093 -13.381 1.00 29.23 214 ARG A CA 1
ATOM 1742 C C . ARG A 1 214 ? -16.833 47.921 -14.866 1.00 29.23 214 ARG A C 1
ATOM 1744 O O . ARG A 1 214 ? -16.011 48.648 -15.401 1.00 29.23 214 ARG A O 1
ATOM 1751 N N . MET A 1 215 ? -17.585 47.044 -15.534 1.00 30.14 215 MET A N 1
ATOM 1752 C CA . MET A 1 215 ? -18.197 47.344 -16.838 1.00 30.14 215 MET A CA 1
ATOM 1753 C C . MET A 1 215 ? -19.235 46.268 -17.194 1.00 30.14 215 MET A C 1
ATOM 1755 O O . MET A 1 215 ? -18.913 45.239 -17.771 1.00 30.14 215 MET A O 1
ATOM 1759 N N . ALA A 1 216 ? -20.487 46.507 -16.803 1.00 30.27 216 ALA A N 1
ATOM 1760 C CA . ALA A 1 216 ? -21.682 45.977 -17.456 1.00 30.27 216 ALA A CA 1
ATOM 1761 C C . ALA A 1 216 ? -22.871 46.867 -17.045 1.00 30.27 216 ALA A C 1
ATOM 1763 O O . ALA A 1 216 ? -23.003 47.198 -15.870 1.00 30.27 216 ALA A O 1
ATOM 1764 N N . MET A 1 217 ? -23.703 47.230 -18.026 1.00 28.95 217 MET A N 1
ATOM 1765 C CA . MET A 1 217 ? -24.927 48.055 -17.973 1.00 28.95 217 MET A CA 1
ATOM 1766 C C . MET A 1 217 ? -24.793 49.590 -18.042 1.00 28.95 217 MET A C 1
ATOM 1768 O O . MET A 1 217 ? -24.760 50.291 -17.035 1.00 28.95 217 MET A O 1
ATOM 1772 N N . ARG A 1 218 ? -24.817 50.084 -19.288 1.00 31.88 218 ARG A N 1
ATOM 1773 C CA . ARG A 1 218 ? -25.559 51.238 -19.864 1.00 31.88 218 ARG A CA 1
ATOM 1774 C C . ARG A 1 218 ? -25.316 51.114 -21.385 1.00 31.88 218 ARG A C 1
ATOM 1776 O O . ARG A 1 218 ? -24.164 50.999 -21.770 1.00 31.88 218 ARG A O 1
ATOM 1783 N N . GLY A 1 219 ? -26.262 50.980 -22.314 1.00 28.27 219 GLY A N 1
ATOM 1784 C CA . GLY A 1 219 ? -27.646 51.432 -22.370 1.00 28.27 219 GLY A CA 1
ATOM 1785 C C . GLY A 1 219 ? -27.755 52.668 -23.277 1.00 28.27 219 GLY A C 1
ATOM 1786 O O . GLY A 1 219 ? -27.565 53.759 -22.768 1.00 28.27 219 GLY A O 1
ATOM 1787 N N . SER A 1 220 ? -28.095 52.458 -24.562 1.00 32.34 220 SER A N 1
ATOM 1788 C CA . SER A 1 220 ? -28.939 53.305 -25.441 1.00 32.34 220 SER A CA 1
ATOM 1789 C C . SER A 1 220 ? -28.582 54.789 -25.728 1.00 32.34 220 SER A C 1
ATOM 1791 O O . SER A 1 220 ? -28.457 55.586 -24.802 1.00 32.34 220 SER A O 1
ATOM 1793 N N . ARG A 1 221 ? -28.717 55.164 -27.022 1.00 33.81 221 ARG A N 1
ATOM 1794 C CA . ARG A 1 221 ? -28.702 56.513 -27.666 1.00 33.81 221 ARG A CA 1
ATOM 1795 C C . ARG A 1 221 ? -27.286 57.091 -27.843 1.00 33.81 221 ARG A C 1
ATOM 1797 O O . ARG 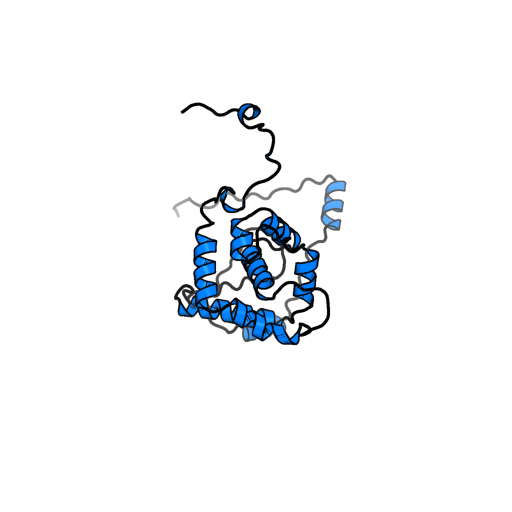A 1 221 ? -26.532 57.129 -26.884 1.00 33.81 221 ARG A O 1
ATOM 1804 N N . ARG A 1 222 ? -26.848 57.574 -29.006 1.00 37.31 222 ARG A N 1
ATOM 1805 C CA . ARG A 1 222 ? -27.488 58.030 -30.253 1.00 37.31 222 ARG A CA 1
ATOM 1806 C C . ARG A 1 222 ? -26.772 57.435 -31.460 1.00 37.31 222 ARG A C 1
ATOM 1808 O O . ARG A 1 222 ? -25.576 57.112 -31.300 1.00 37.31 222 ARG A O 1
#

Secondary structure (DSSP, 8-state):
-----SGGG-PPPPS---GGGS--PPPPHHHHHHHHHHHHTTHHHHHHHHHGGGS-SS-SSPPPPHHHHHHHHHHHHHTT--SHHHHHHHHHH-HHHHHHHT--TTSPPPPHHHHHHHHHHS-HHHHHHHHHHHHHHHHHTT-S-TT-----------S--TT----------HHHHHHHHHHTT-----PPPHHHHHHHHHTT-PPPPPPP----------

Mean predicted aligned error: 16.95 Å

Foldseek 3Di:
DDDDDPVNVPDDDDPDDDPVNPPDDDADVVLVVVLVLCVVVVLQVVLQVLLVVLDDPDDDDDADRSQLLVLLVVVCVVVVPPALQVSQVVCVVDPSSCVSSVHDPPGHGDHSVSSVVVVVSDDPVSVVVSVVVVVVSCVVVVVDPPPDDPPPPPPPDDDDDPPDPDDDPDPDDPVVVVVVVVVVPPDPPDPDDPVVVVVVVVPPDDDDDDDDDDDDDDDDDD